Protein AF-A0A6U0AWK5-F1 (afdb_monomer_lite)

InterPro domains:
  IPR007273 SCAMP [PF04144] (53-224)
  IPR007273 SCAMP [PTHR10687] (13-243)

Organism: NCBI:txid41880

Foldseek 3Di:
DPDPPVVVVVVVVVVVVVVVVVVVVVVVVVVVVVVVVVVVVCVVQVNPPNDFFPPDVVDRPHNDDLPPQFDPVCSVLLVLLVVLLVLLLVLLVLLLVLLVCCCVLVLVRDPVLNVVSVCCNVVVNVCSCPQASVLSSVCRRDDQDLVSLVSNLVVLVVVLVVLVCLQQLPPPVRCSHLHDVVLVSVVVSHPVSNVSSVVSNVSSVVSSVSSVVSSVVSVVVCVVSCSVVVVVVVVVVVVVVVVVVVVVVVVVCCVVVVPDDDDDDDDDDDDDDDDDDD

Sequence (278 aa):
SWSKATGTSSSESALKMREEQLAEREKRLAERERELSDREWQVAQGVDGGRPPNWPRCRPTYYHDIDEEVLPEKRDLVRAGYNAWCLSVAGYFMNWIAILALVAGNTGYGFSNFLWATMNLIGGVYLSWTCWYQSLYKAGQTEAAVLPHVAFFLHFSIHTFWCYFTVLAVPYLGNFMAGIFTMLFAFPQGVFYGILCVLNIAIWSLDALVSTYVLGSMFRRFRGAGGIEATRQQGSLASSLFQSATGNAGQLFTTLGGGGGGSSTSAPSSRPAGASGV

pLDDT: mean 77.73, std 17.6, range [31.92, 96.56]

Radius of gyration: 34.04 Å; chains: 1; bounding box: 56×88×113 Å

Secondary structure (DSSP, 8-state):
--SSHHHHHHHHHHHHHHHHHHHHHHHHHHHHHHHHHHHHHHHHTT-GGG----BSTTS--B---HHHHS-GGGHHHHHHHHHHHHHHHHHHHHHHHHHHHHHHTTSS--HHHHHHHHHHHHHHHHHHIIIIIHHHHHHHH-SS-HHHHHHHHHHHHHHHHHHHHHHH--TTTSTTS-SHHHHHHHGGG-HHHHHHHHHHHHHHHHHHHHHHHHHHHHHHHHHHTTHHHHHHHHHHHHHHHHHHHHHHHHHHHHHHH--S------------------

Structure (mmCIF, N/CA/C/O backbone):
data_AF-A0A6U0AWK5-F1
#
_entry.id   AF-A0A6U0AWK5-F1
#
loop_
_atom_site.group_PDB
_atom_site.id
_atom_site.type_symbol
_atom_site.label_atom_id
_atom_site.label_alt_id
_atom_site.label_comp_id
_atom_site.label_asym_id
_atom_site.label_entity_id
_atom_site.label_seq_id
_atom_site.pdbx_PDB_ins_code
_atom_site.Cartn_x
_atom_site.Cartn_y
_atom_site.Cartn_z
_atom_site.occupancy
_atom_site.B_iso_or_equiv
_atom_site.auth_seq_id
_atom_site.auth_comp_id
_atom_site.auth_asym_id
_atom_site.auth_atom_id
_atom_site.pdbx_PDB_model_num
ATOM 1 N N . SER A 1 1 ? -30.387 -10.126 88.534 1.00 45.62 1 SER A N 1
ATOM 2 C CA . SER A 1 1 ? -29.124 -10.190 87.766 1.00 45.62 1 SER A CA 1
ATOM 3 C C . SER A 1 1 ? -29.357 -10.662 86.318 1.00 45.62 1 SER A C 1
ATOM 5 O O . SER A 1 1 ? -28.761 -11.642 85.898 1.00 45.62 1 SER A O 1
ATOM 7 N N . TRP A 1 2 ? -30.189 -9.979 85.513 1.00 49.59 2 TRP A N 1
ATOM 8 C CA . TRP A 1 2 ? -30.659 -10.531 84.218 1.00 49.59 2 TRP A CA 1
ATOM 9 C C . TRP A 1 2 ? -30.489 -9.625 82.977 1.00 49.59 2 TRP A C 1
ATOM 11 O O . TRP A 1 2 ? -31.039 -9.926 81.928 1.00 49.59 2 TRP A O 1
ATOM 21 N N . SER A 1 3 ? -29.711 -8.536 83.045 1.00 53.19 3 SER A N 1
ATOM 22 C CA . SER A 1 3 ? -29.570 -7.577 81.927 1.00 53.19 3 SER A CA 1
ATOM 23 C C . SER A 1 3 ? -28.304 -7.728 81.067 1.00 53.19 3 SER A C 1
ATOM 25 O O . SER A 1 3 ? -28.187 -7.061 80.046 1.00 53.19 3 SER A O 1
ATOM 27 N N . LYS A 1 4 ? -27.349 -8.596 81.435 1.00 52.88 4 LYS A N 1
ATOM 28 C CA . LYS A 1 4 ? -26.073 -8.755 80.700 1.00 52.88 4 LYS A CA 1
ATOM 29 C C . LYS A 1 4 ? -26.109 -9.787 79.563 1.00 52.88 4 LYS A C 1
ATOM 31 O O . LYS A 1 4 ? -25.236 -9.746 78.708 1.00 52.88 4 LYS A O 1
ATOM 36 N N . ALA A 1 5 ? -27.090 -10.691 79.536 1.00 52.62 5 ALA A N 1
ATOM 37 C CA . ALA A 1 5 ? -27.133 -11.795 78.567 1.00 52.62 5 ALA A CA 1
ATOM 38 C C . ALA A 1 5 ? -27.738 -11.408 77.201 1.00 52.62 5 ALA A C 1
ATOM 40 O O . ALA A 1 5 ? -27.425 -12.031 76.192 1.00 52.62 5 ALA A O 1
ATOM 41 N N . THR A 1 6 ? -28.571 -10.365 77.146 1.00 53.62 6 THR A N 1
ATOM 42 C CA . THR A 1 6 ? -29.281 -9.944 75.924 1.00 53.62 6 THR A CA 1
ATOM 43 C C . THR A 1 6 ? -28.429 -9.096 74.972 1.00 53.62 6 THR A C 1
ATOM 45 O O . THR A 1 6 ? -28.660 -9.118 73.768 1.00 53.62 6 THR A O 1
ATOM 48 N N . GLY A 1 7 ? -27.415 -8.381 75.476 1.00 56.03 7 GLY A N 1
ATOM 49 C CA . GLY A 1 7 ? -26.495 -7.592 74.641 1.00 56.03 7 GLY A CA 1
ATOM 50 C C . GLY A 1 7 ? -25.487 -8.445 73.861 1.00 56.03 7 GLY A C 1
ATOM 51 O O . GLY A 1 7 ? -25.148 -8.121 72.724 1.00 56.03 7 GLY A O 1
ATOM 52 N N . THR A 1 8 ? -25.045 -9.564 74.440 1.00 58.97 8 THR A N 1
ATOM 53 C CA . THR A 1 8 ? -24.049 -10.454 73.824 1.00 58.97 8 THR A CA 1
ATOM 54 C C . THR A 1 8 ? -24.640 -11.267 72.673 1.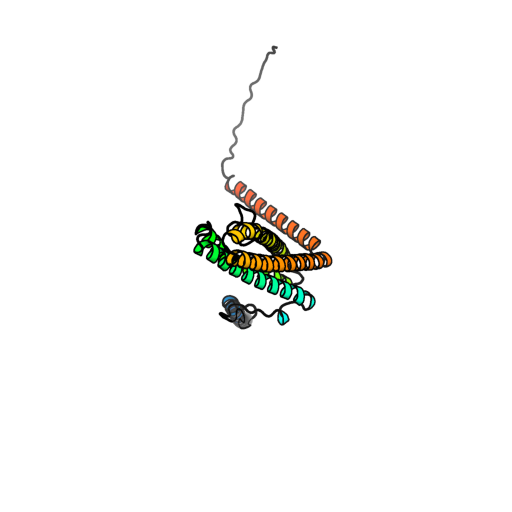00 58.97 8 THR A C 1
ATOM 56 O O . THR A 1 8 ? -24.017 -11.353 71.620 1.00 58.97 8 THR A O 1
ATOM 59 N N . SER A 1 9 ? -25.873 -11.776 72.808 1.00 60.78 9 SER A N 1
ATOM 60 C CA . SER A 1 9 ? -26.507 -12.567 71.739 1.00 60.78 9 SER A CA 1
ATOM 61 C C . SER A 1 9 ? -26.858 -11.727 70.505 1.00 60.78 9 SER A C 1
ATOM 63 O O . SER A 1 9 ? -26.696 -12.185 69.375 1.00 60.78 9 SER A O 1
ATOM 65 N N . SER A 1 10 ? -27.268 -10.465 70.697 1.00 68.25 10 SER A N 1
ATOM 66 C CA . SER A 1 10 ? -27.519 -9.535 69.590 1.00 68.25 10 SER A CA 1
ATOM 67 C C . SER A 1 10 ? -26.224 -9.180 68.849 1.00 68.25 10 SER A C 1
ATOM 69 O O . SER A 1 10 ? -26.223 -9.130 67.621 1.00 68.25 10 SER A O 1
ATOM 71 N N . SER A 1 11 ? -25.119 -8.983 69.575 1.00 71.75 11 SER A N 1
ATOM 72 C CA . SER A 1 11 ? -23.788 -8.740 69.003 1.00 71.75 11 SER A CA 1
ATOM 73 C C . SER A 1 11 ? -23.273 -9.945 68.208 1.00 71.75 11 SER A C 1
ATOM 75 O O . SER A 1 11 ? -22.813 -9.783 67.081 1.00 71.75 11 SER A O 1
ATOM 77 N N . GLU A 1 12 ? -23.376 -11.157 68.758 1.00 79.81 12 GLU A N 1
ATOM 78 C CA . GLU A 1 12 ? -22.982 -12.397 68.070 1.00 79.81 12 GLU A CA 1
ATOM 79 C C . GLU A 1 12 ? -23.813 -12.647 66.807 1.00 79.81 12 GLU A C 1
ATOM 81 O O . GLU A 1 12 ? -23.266 -13.036 65.776 1.00 79.81 12 GLU A O 1
ATOM 86 N N . SER A 1 13 ? -25.120 -12.368 66.846 1.00 80.62 13 SER A N 1
ATOM 87 C CA . SER A 1 13 ? -25.982 -12.487 65.663 1.00 80.62 13 SER A CA 1
ATOM 88 C C . SER A 1 13 ? -25.623 -11.480 64.560 1.00 80.62 13 SER A C 1
ATOM 90 O O . SER A 1 13 ? -25.636 -11.826 63.380 1.00 80.62 13 SER A O 1
ATOM 92 N N . ALA A 1 14 ? -25.237 -10.253 64.933 1.00 83.31 14 ALA A N 1
ATOM 93 C CA . ALA A 1 14 ? -24.813 -9.219 63.992 1.00 83.31 14 ALA A CA 1
ATOM 94 C C . ALA A 1 14 ? -23.440 -9.525 63.372 1.00 83.31 14 ALA A C 1
ATOM 96 O O . ALA A 1 14 ? -23.222 -9.244 62.193 1.00 83.31 14 ALA A O 1
ATOM 97 N N . LEU A 1 15 ? -22.529 -10.127 64.145 1.00 83.88 15 LEU A N 1
ATOM 98 C CA . LEU A 1 15 ? -21.241 -10.617 63.652 1.00 83.88 15 LEU A CA 1
ATOM 99 C C . LEU A 1 15 ? -21.425 -11.788 62.682 1.00 83.88 15 LEU A C 1
ATOM 101 O O . LEU A 1 15 ? -20.891 -11.721 61.579 1.00 83.88 15 LEU A O 1
ATOM 105 N N . LYS A 1 16 ? -22.265 -12.776 63.021 1.00 86.94 16 LYS A N 1
ATOM 106 C CA . LYS A 1 16 ? -22.603 -13.886 62.111 1.00 86.94 16 LYS A CA 1
ATOM 107 C C . LYS A 1 16 ? -23.206 -13.406 60.793 1.00 86.94 16 LYS A C 1
ATOM 109 O O . LYS A 1 16 ? -22.745 -13.813 59.734 1.00 86.94 16 LYS A O 1
ATOM 114 N N . MET A 1 17 ? -24.168 -12.480 60.833 1.00 88.81 17 MET A N 1
ATOM 115 C CA . MET A 1 17 ? -24.726 -11.895 59.604 1.00 88.81 17 MET A CA 1
ATOM 116 C C . MET A 1 17 ? -23.667 -11.171 58.762 1.00 88.81 17 MET A C 1
ATOM 118 O O . MET A 1 17 ? -23.730 -11.184 57.535 1.00 88.81 17 MET A O 1
ATOM 122 N N . ARG A 1 18 ? -22.696 -10.510 59.403 1.00 84.81 18 ARG A N 1
ATOM 123 C CA . ARG A 1 18 ? -21.612 -9.814 58.702 1.00 84.81 18 ARG A CA 1
ATOM 124 C C . ARG A 1 18 ? -20.621 -10.793 58.076 1.00 84.81 18 ARG A C 1
ATOM 126 O O . ARG A 1 18 ? -20.175 -10.538 56.964 1.00 84.81 18 ARG A O 1
ATOM 133 N N . GLU A 1 19 ? -20.302 -11.887 58.757 1.00 89.44 19 GLU A N 1
ATOM 134 C CA . GLU A 1 19 ? -19.464 -12.972 58.231 1.00 89.44 19 GLU A CA 1
ATOM 135 C C . GLU A 1 19 ? -20.124 -13.648 57.025 1.00 89.44 19 GLU A C 1
ATOM 137 O O . GLU A 1 19 ? -19.477 -13.823 55.996 1.00 89.44 19 GLU A O 1
ATOM 142 N N . GLU A 1 20 ? -21.428 -13.922 57.097 1.00 90.62 20 GLU A N 1
ATOM 143 C CA . GLU A 1 20 ? -22.199 -14.473 55.976 1.00 90.62 20 GLU A CA 1
ATOM 144 C C . GLU A 1 20 ? -22.240 -13.508 54.778 1.00 90.62 20 GLU A C 1
ATOM 146 O O . GLU A 1 20 ? -21.974 -13.913 53.646 1.00 90.62 20 GLU A O 1
ATOM 151 N N . GLN A 1 21 ? -22.478 -12.210 55.011 1.00 88.38 21 GLN A N 1
ATOM 152 C CA . GLN A 1 21 ? -22.441 -11.197 53.946 1.00 88.38 21 GLN A CA 1
ATOM 153 C C . GLN A 1 21 ? -21.052 -11.033 53.320 1.00 88.38 21 GLN A C 1
ATOM 155 O O . GLN A 1 21 ? -20.943 -10.743 52.126 1.00 88.38 21 GLN A O 1
ATOM 160 N N . LEU A 1 22 ? -19.986 -11.162 54.113 1.00 86.94 22 LEU A N 1
ATOM 161 C CA . LEU A 1 22 ? -18.616 -11.112 53.610 1.00 86.94 22 LEU A CA 1
ATOM 162 C C . LEU A 1 22 ? -18.308 -12.346 52.761 1.00 86.94 22 LEU A C 1
ATOM 164 O O . LEU A 1 22 ? -17.812 -12.182 51.650 1.00 86.94 22 LEU A O 1
ATOM 168 N N . ALA A 1 23 ? -18.700 -13.538 53.215 1.00 93.31 23 ALA A N 1
ATOM 169 C CA . ALA A 1 23 ? -18.533 -14.780 52.464 1.00 93.31 23 ALA A CA 1
ATOM 170 C C . ALA A 1 23 ? -19.286 -14.751 51.121 1.00 93.31 23 ALA A C 1
ATOM 172 O O . ALA A 1 23 ? -18.765 -15.185 50.092 1.00 93.31 23 ALA A O 1
ATOM 173 N N . GLU A 1 24 ? -20.493 -14.180 51.091 1.00 93.31 24 GLU A N 1
ATOM 174 C CA . GLU A 1 24 ? -21.264 -14.026 49.854 1.00 93.31 24 GLU A CA 1
ATOM 175 C C . GLU A 1 24 ? -20.620 -13.011 48.891 1.00 93.31 24 GLU A C 1
ATOM 177 O O . GLU A 1 24 ? -20.564 -13.235 47.677 1.00 93.31 24 GLU A O 1
ATOM 182 N N . ARG A 1 25 ? -20.068 -11.909 49.419 1.00 87.88 25 ARG A N 1
ATOM 183 C CA . ARG A 1 25 ? -19.331 -10.919 48.616 1.00 87.88 25 ARG A CA 1
ATOM 184 C C . ARG A 1 25 ? -18.018 -11.467 48.070 1.00 87.88 25 ARG A C 1
ATOM 186 O O . ARG A 1 25 ? -17.727 -11.205 46.907 1.00 87.88 25 ARG A O 1
ATOM 193 N N . GLU A 1 26 ? -17.260 -12.220 48.863 1.00 91.81 26 GLU A N 1
ATOM 194 C CA . GLU A 1 26 ? -16.032 -12.886 48.412 1.00 91.81 26 GLU A CA 1
ATOM 195 C C . GLU A 1 26 ? -16.329 -13.877 47.290 1.00 91.81 26 GLU A C 1
ATOM 197 O O . GLU A 1 26 ? -15.663 -13.847 46.257 1.00 91.81 26 GLU A O 1
ATOM 202 N N . LYS A 1 27 ? -17.392 -14.678 47.425 1.00 92.94 27 LYS A N 1
ATOM 203 C CA . LYS A 1 27 ? -17.807 -15.612 46.373 1.00 92.94 27 LYS A CA 1
ATOM 204 C C . LYS A 1 27 ? -18.172 -14.891 45.072 1.00 92.94 27 LYS A C 1
ATOM 206 O O . LYS A 1 27 ? -17.719 -15.283 43.999 1.00 92.94 27 LYS A O 1
ATOM 211 N N . ARG A 1 28 ? -18.929 -13.793 45.164 1.00 89.12 28 ARG A N 1
ATOM 212 C CA . ARG A 1 28 ? -19.313 -12.980 43.998 1.00 89.12 28 ARG A CA 1
ATOM 213 C C . ARG A 1 28 ? -18.116 -12.289 43.338 1.00 89.12 28 ARG A C 1
ATOM 215 O O . ARG A 1 28 ? -18.106 -12.111 42.121 1.00 89.12 28 ARG A O 1
ATOM 222 N N . LEU A 1 29 ? -17.136 -11.856 44.131 1.00 88.81 29 LEU A N 1
ATOM 223 C CA . LEU A 1 29 ? -15.900 -11.263 43.621 1.00 88.81 29 LEU A CA 1
ATOM 224 C C . LEU A 1 29 ? -15.041 -12.311 42.917 1.00 88.81 29 LEU A C 1
ATOM 226 O O . LEU A 1 29 ? -14.610 -12.053 41.800 1.00 88.81 29 LEU A O 1
ATOM 230 N N . ALA A 1 30 ? -14.887 -13.499 43.503 1.00 93.75 30 ALA A N 1
ATOM 231 C CA . ALA A 1 30 ? -14.138 -14.598 42.902 1.00 93.75 30 ALA A CA 1
ATOM 232 C C . ALA A 1 30 ? -14.744 -15.054 41.562 1.00 93.75 30 ALA A C 1
ATOM 234 O O . ALA A 1 30 ? -14.012 -15.315 40.612 1.00 93.75 30 ALA A O 1
ATOM 235 N N . GLU A 1 31 ? -16.076 -15.103 41.450 1.00 91.69 31 GLU A N 1
ATOM 236 C CA . GLU A 1 31 ? -16.755 -15.392 40.178 1.00 91.69 31 GLU A CA 1
ATOM 237 C C . GLU A 1 31 ? -16.461 -14.318 39.121 1.00 91.69 31 GLU A C 1
ATOM 239 O O . GLU A 1 31 ? -16.099 -14.647 37.992 1.00 91.69 31 GLU A O 1
ATOM 244 N N . ARG A 1 32 ? -16.526 -13.031 39.492 1.00 87.00 32 ARG A N 1
ATOM 245 C CA . ARG A 1 32 ? -16.199 -11.931 38.571 1.00 87.00 32 ARG A CA 1
ATOM 246 C C . ARG A 1 32 ? -14.727 -11.882 38.186 1.00 87.00 32 ARG A C 1
ATOM 248 O O . ARG A 1 32 ? -14.443 -11.572 37.037 1.00 87.00 32 ARG A O 1
ATOM 255 N N . GLU A 1 33 ? -13.805 -12.154 39.106 1.00 88.81 33 GLU A N 1
ATOM 256 C CA . GLU A 1 33 ? -12.373 -12.248 38.794 1.00 88.81 33 GLU A CA 1
ATOM 257 C C . GLU A 1 33 ? -12.103 -13.384 37.814 1.00 88.81 33 GLU A C 1
ATOM 259 O O . GLU A 1 33 ? -11.302 -13.216 36.903 1.00 88.81 33 GLU A O 1
ATOM 264 N N . ARG A 1 34 ? -12.817 -14.508 37.941 1.00 85.69 34 ARG A N 1
ATOM 265 C CA . ARG A 1 34 ? -12.709 -15.624 36.998 1.00 85.69 34 ARG A CA 1
ATOM 266 C C . ARG A 1 34 ? -13.242 -15.253 35.619 1.00 85.69 34 ARG A C 1
ATOM 268 O O . ARG A 1 34 ? -12.552 -15.461 34.632 1.00 85.69 34 ARG A O 1
ATOM 275 N N . GLU A 1 35 ? -14.414 -14.622 35.554 1.00 84.38 35 GLU A N 1
ATOM 276 C CA . GLU A 1 35 ? -14.966 -14.117 34.292 1.00 84.38 35 GLU A CA 1
ATOM 277 C C . GLU A 1 35 ? -14.070 -13.051 33.645 1.00 84.38 35 GLU A C 1
ATOM 279 O O . GLU A 1 35 ? -13.911 -13.029 32.424 1.00 84.38 35 GLU A O 1
ATOM 284 N N . LEU A 1 36 ? -13.494 -12.150 34.446 1.00 80.31 36 LEU A N 1
ATOM 285 C CA . LEU A 1 36 ? -12.563 -11.129 33.970 1.00 80.31 36 LEU A CA 1
ATOM 286 C C . LEU A 1 36 ? -11.264 -11.762 33.483 1.00 80.31 36 LEU A C 1
ATOM 288 O O . LEU A 1 36 ? -10.835 -11.438 32.386 1.00 80.31 36 LEU A O 1
ATOM 292 N N . SER A 1 37 ? -10.698 -12.707 34.230 1.00 82.38 37 SER A N 1
ATOM 293 C CA . SER A 1 37 ? -9.486 -13.430 33.847 1.00 82.38 37 SER A CA 1
ATOM 294 C C . SER A 1 37 ? -9.693 -14.254 32.576 1.00 82.38 37 SER A C 1
ATOM 296 O O . SER A 1 37 ? -8.840 -14.229 31.693 1.00 82.38 37 SER A O 1
ATOM 298 N N . ASP A 1 38 ? -10.850 -14.900 32.414 1.00 78.94 38 ASP A N 1
ATOM 299 C CA . ASP A 1 38 ? -11.190 -15.639 31.197 1.00 78.94 38 ASP A CA 1
ATOM 300 C C . ASP A 1 38 ? -11.347 -14.697 29.992 1.00 78.94 38 ASP A C 1
ATOM 302 O O . ASP A 1 38 ? -10.928 -15.035 28.882 1.00 78.94 38 ASP A O 1
ATOM 306 N N . ARG A 1 39 ? -11.921 -13.500 30.185 1.00 70.25 39 ARG A N 1
ATOM 307 C CA . ARG A 1 39 ? -11.998 -12.462 29.140 1.00 70.25 39 ARG A CA 1
ATOM 308 C C . ARG A 1 39 ? -10.625 -11.879 28.815 1.00 70.25 39 ARG A C 1
ATOM 310 O O . ARG A 1 39 ? -10.310 -11.703 27.643 1.00 70.25 39 ARG A O 1
ATOM 317 N N . GLU A 1 40 ? -9.805 -11.603 29.822 1.00 73.19 40 GLU A N 1
ATOM 318 C CA . GLU A 1 40 ? -8.439 -11.099 29.666 1.00 73.19 40 GLU A CA 1
ATOM 319 C C . GLU A 1 40 ? -7.547 -12.122 28.970 1.00 73.19 40 GLU A C 1
ATOM 321 O O . GLU A 1 40 ? -6.785 -11.746 28.088 1.00 73.19 40 GLU A O 1
ATOM 326 N N . TRP A 1 41 ? -7.682 -13.412 29.286 1.00 64.44 41 TRP A N 1
ATOM 327 C CA . TRP A 1 41 ? -6.981 -14.497 28.604 1.00 64.44 41 TRP A CA 1
ATOM 328 C C . TRP A 1 41 ? -7.373 -14.582 27.125 1.00 64.44 41 TRP A C 1
ATOM 330 O O . TRP A 1 41 ? -6.504 -14.710 26.263 1.00 64.44 41 TRP A O 1
ATOM 340 N N . GLN A 1 42 ? -8.664 -14.438 26.812 1.00 60.31 42 GLN A N 1
ATOM 341 C CA . GLN A 1 42 ? -9.152 -14.395 25.428 1.00 60.31 42 GLN A CA 1
ATOM 342 C C . GLN A 1 42 ? -8.605 -13.180 24.659 1.00 60.31 42 GLN A C 1
ATOM 344 O O . GLN A 1 42 ? -8.146 -13.326 23.527 1.00 60.31 42 GLN A O 1
ATOM 349 N N . VAL A 1 43 ? -8.575 -12.003 25.290 1.00 59.12 43 VAL A N 1
ATOM 350 C CA . VAL A 1 43 ? -8.000 -10.778 24.708 1.00 59.12 43 VAL A CA 1
ATOM 351 C C . VAL A 1 43 ? -6.473 -10.890 24.556 1.00 59.12 43 VAL A C 1
ATOM 353 O O . VAL A 1 43 ? -5.923 -10.504 23.526 1.00 59.12 43 VAL A O 1
ATOM 356 N N . ALA A 1 44 ? -5.776 -11.461 25.542 1.00 56.78 44 ALA A N 1
ATOM 357 C CA . ALA A 1 44 ? -4.320 -11.623 25.556 1.00 56.78 44 ALA A CA 1
ATOM 358 C C . ALA A 1 44 ? -3.820 -12.638 24.519 1.00 56.78 44 ALA A C 1
ATOM 360 O O . ALA A 1 44 ? -2.714 -12.487 24.002 1.00 56.78 44 ALA A O 1
ATOM 361 N N . GLN A 1 45 ? -4.636 -13.634 24.158 1.00 54.78 45 GLN A N 1
ATOM 362 C CA . GLN A 1 45 ? -4.343 -14.545 23.047 1.00 54.78 45 GLN A CA 1
ATOM 363 C C . GLN A 1 45 ? -4.549 -13.919 21.654 1.00 54.78 45 GLN A C 1
ATOM 365 O O . GLN A 1 45 ? -4.431 -14.615 20.648 1.00 54.78 45 GLN A O 1
ATOM 370 N N . GLY A 1 46 ? -4.818 -12.610 21.564 1.00 48.84 46 GLY A N 1
ATOM 371 C CA . GLY A 1 46 ? -4.980 -11.905 20.288 1.00 48.84 46 GLY A CA 1
ATOM 372 C C . GLY A 1 46 ? -6.280 -12.254 19.566 1.00 48.84 46 GLY A C 1
ATOM 373 O O . GLY A 1 46 ? -6.424 -11.970 18.377 1.00 48.84 46 GLY A O 1
ATOM 374 N N . VAL A 1 47 ? -7.225 -12.872 20.277 1.00 50.78 47 VAL A N 1
ATOM 375 C CA . VAL A 1 47 ? -8.551 -13.173 19.765 1.00 50.78 47 VAL A CA 1
ATOM 376 C C . VAL A 1 47 ? -9.401 -11.920 19.945 1.00 50.78 47 VAL A C 1
ATOM 378 O O . VAL A 1 47 ? -10.076 -11.750 20.960 1.00 50.78 47 VAL A O 1
ATOM 381 N N . ASP A 1 48 ? -9.357 -11.020 18.962 1.00 48.62 48 ASP A N 1
ATOM 382 C CA . ASP A 1 48 ? -10.373 -9.975 18.819 1.00 48.62 48 ASP A CA 1
ATOM 383 C C . ASP A 1 48 ? -11.759 -10.663 18.827 1.00 48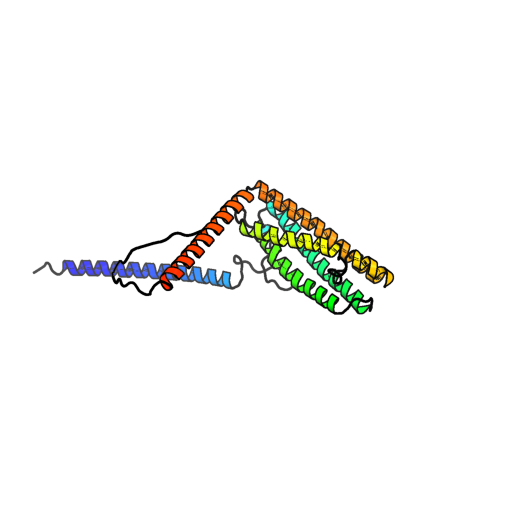.62 48 ASP A C 1
ATOM 385 O O . ASP A 1 48 ? -12.150 -11.343 17.881 1.00 48.62 48 ASP A O 1
ATOM 389 N N . GLY A 1 49 ? -12.484 -10.578 19.946 1.00 53.50 49 GLY A N 1
ATOM 390 C CA . GLY A 1 49 ? -13.884 -11.007 20.047 1.00 53.50 49 GLY A CA 1
ATOM 391 C C . GLY A 1 49 ? -14.184 -12.516 20.103 1.00 53.50 49 GLY A C 1
ATOM 392 O O . GLY A 1 49 ? -15.327 -12.892 19.853 1.00 53.50 49 GLY A O 1
ATOM 393 N N . GLY A 1 50 ? -13.229 -13.390 20.440 1.00 52.03 50 GLY A N 1
ATOM 394 C CA . GLY A 1 50 ? -13.503 -14.827 20.656 1.00 52.03 50 GLY A CA 1
ATOM 395 C C . GLY A 1 50 ? -13.615 -15.701 19.389 1.00 52.03 50 GLY A C 1
ATOM 396 O O . GLY A 1 50 ? -14.090 -16.833 19.476 1.00 52.03 50 GLY A O 1
ATOM 397 N N . ARG A 1 51 ? -13.193 -15.212 18.212 1.00 56.97 51 ARG A N 1
ATOM 398 C CA . ARG A 1 51 ? -13.318 -15.918 16.920 1.00 56.97 51 ARG A CA 1
ATOM 399 C C . ARG A 1 51 ? -11.970 -16.421 16.376 1.00 56.97 51 ARG A C 1
ATOM 401 O O . ARG A 1 51 ? -10.974 -15.708 16.475 1.00 56.97 51 ARG A O 1
ATOM 408 N N . PRO A 1 52 ? -11.910 -17.627 15.775 1.00 58.06 52 PRO A N 1
ATOM 409 C CA . PRO A 1 52 ? -10.659 -18.194 15.275 1.00 58.06 52 PRO A CA 1
ATOM 410 C C . PRO A 1 52 ? -10.112 -17.382 14.088 1.00 58.06 52 PRO A C 1
ATOM 412 O O . PRO A 1 52 ? -10.882 -17.039 13.193 1.00 58.06 52 PRO A O 1
ATOM 415 N N . PRO A 1 53 ? -8.800 -17.095 14.025 1.00 58.75 53 PRO A N 1
ATOM 416 C CA . PRO A 1 53 ? -8.217 -16.308 12.941 1.00 58.75 53 PRO A CA 1
ATOM 417 C C . PRO A 1 53 ? -8.388 -17.008 11.581 1.00 58.75 53 PRO A C 1
ATOM 419 O O . PRO A 1 53 ? -8.193 -18.216 11.467 1.00 58.75 53 PRO A O 1
ATOM 422 N N . ASN A 1 54 ? -8.741 -16.246 10.539 1.00 67.00 54 ASN A N 1
ATOM 423 C CA . ASN A 1 54 ? -9.089 -16.747 9.195 1.00 67.00 54 ASN A CA 1
ATOM 424 C C . ASN A 1 54 ? -8.140 -16.226 8.091 1.00 67.00 54 ASN A C 1
ATOM 426 O O . ASN A 1 54 ? -8.127 -16.727 6.967 1.00 67.00 54 ASN A O 1
ATOM 430 N N . TRP A 1 55 ? -7.323 -15.208 8.380 1.00 61.84 55 TRP A N 1
ATOM 431 C CA . TRP A 1 55 ? -6.538 -14.495 7.373 1.00 61.84 55 TRP A CA 1
ATOM 432 C C . TRP A 1 55 ? -5.122 -14.145 7.879 1.00 61.84 55 TRP A C 1
ATOM 434 O O . TRP A 1 55 ? -4.961 -13.820 9.059 1.00 61.84 55 TRP A O 1
ATOM 444 N N . PRO A 1 56 ? -4.079 -14.165 7.022 1.00 51.47 56 PRO A N 1
ATOM 445 C CA . PRO A 1 56 ? -4.039 -14.695 5.653 1.00 51.47 56 PRO A CA 1
ATOM 446 C C . PRO A 1 56 ? -4.096 -16.235 5.616 1.00 51.47 56 PRO A C 1
ATOM 448 O O . PRO A 1 56 ? -3.614 -16.902 6.524 1.00 51.47 56 PRO A O 1
ATOM 451 N N . ARG A 1 57 ? -4.636 -16.826 4.536 1.00 54.72 57 ARG A N 1
ATOM 452 C CA . ARG A 1 57 ? -4.835 -18.294 4.404 1.00 54.72 57 ARG A CA 1
ATOM 453 C C . ARG A 1 57 ? -3.564 -19.134 4.610 1.00 54.72 57 ARG A C 1
ATOM 455 O O . ARG A 1 57 ? -3.658 -20.313 4.924 1.00 54.72 57 ARG A O 1
ATOM 462 N N . CYS A 1 58 ? -2.385 -18.544 4.413 1.00 52.38 58 CYS A N 1
ATOM 463 C CA . CYS A 1 58 ? -1.095 -19.201 4.623 1.00 52.38 58 CYS A CA 1
ATOM 464 C C . CYS A 1 58 ? -0.643 -19.226 6.095 1.00 52.38 58 CYS A C 1
ATOM 466 O O . CYS A 1 58 ? 0.091 -20.133 6.481 1.00 52.38 58 CYS A O 1
ATOM 468 N N . ARG A 1 59 ? -1.069 -18.254 6.911 1.00 50.44 59 ARG A N 1
ATOM 469 C CA . ARG A 1 59 ? -0.854 -18.181 8.363 1.00 50.44 59 ARG A CA 1
ATOM 470 C C . ARG A 1 59 ? -1.999 -17.378 8.984 1.00 50.44 59 ARG A C 1
ATOM 472 O O . ARG A 1 59 ? -1.925 -16.151 8.961 1.00 50.44 59 ARG A O 1
ATOM 479 N N . PRO A 1 60 ? -3.047 -18.035 9.506 1.00 58.75 60 PRO A N 1
ATOM 480 C CA . PRO A 1 60 ? -4.175 -17.344 10.109 1.00 58.75 60 PRO A CA 1
ATOM 481 C C . PRO A 1 60 ? -3.714 -16.666 11.401 1.00 58.75 60 PRO A C 1
ATOM 483 O O . PRO A 1 60 ? -3.552 -17.311 12.433 1.00 58.75 60 PRO A O 1
ATOM 486 N N . THR A 1 61 ? -3.468 -15.363 11.320 1.00 57.47 61 THR A N 1
ATOM 487 C CA . THR A 1 61 ? -3.049 -14.535 12.461 1.00 57.47 61 THR A CA 1
ATOM 488 C C . THR A 1 61 ? -4.169 -13.587 12.882 1.00 57.47 61 THR A C 1
ATOM 490 O O . THR A 1 61 ? -4.225 -13.193 14.039 1.00 57.47 61 THR A O 1
ATOM 493 N N . TYR A 1 62 ? -5.086 -13.251 11.967 1.00 55.25 62 TYR A N 1
ATOM 494 C CA . TYR A 1 62 ? -6.177 -12.309 12.205 1.00 55.25 62 TYR A CA 1
ATOM 495 C C . TYR A 1 62 ? -7.520 -12.883 11.758 1.00 55.25 62 TYR A C 1
ATOM 497 O O . TYR A 1 62 ? -7.617 -13.570 10.736 1.00 55.25 62 TYR A O 1
ATOM 505 N N . TYR A 1 63 ? -8.576 -12.587 12.510 1.00 58.44 63 TYR A N 1
ATOM 506 C CA . TYR A 1 63 ? -9.936 -12.745 12.009 1.00 58.44 63 TYR A CA 1
ATOM 507 C C . TYR A 1 63 ? -10.236 -11.588 11.050 1.00 58.44 63 TYR A C 1
ATOM 509 O O . TYR A 1 63 ? -9.943 -10.431 11.346 1.00 58.44 63 TYR A O 1
ATOM 517 N N . HIS A 1 64 ? -10.735 -11.908 9.860 1.00 61.19 64 HIS A N 1
ATOM 518 C CA . HIS A 1 64 ? -11.058 -10.916 8.845 1.00 61.19 64 HIS A CA 1
ATOM 519 C C . HIS A 1 64 ? -12.307 -11.361 8.090 1.00 61.19 64 HIS A C 1
ATOM 521 O O . HIS A 1 64 ? -12.226 -12.209 7.198 1.00 61.19 64 HIS A O 1
ATOM 527 N N . ASP A 1 65 ? -13.452 -10.799 8.474 1.00 68.00 65 ASP A N 1
ATOM 528 C CA . ASP A 1 65 ? -14.728 -11.002 7.795 1.00 68.00 65 ASP A CA 1
ATOM 529 C C . ASP A 1 65 ? -15.435 -9.654 7.596 1.00 68.00 65 ASP A C 1
ATOM 531 O O . ASP A 1 65 ? -16.003 -9.061 8.516 1.00 68.00 65 ASP A O 1
ATOM 535 N N . ILE A 1 66 ? -15.383 -9.155 6.359 1.00 64.69 66 ILE A N 1
ATOM 536 C CA . ILE A 1 66 ? -15.978 -7.867 5.982 1.00 64.69 66 ILE A CA 1
ATOM 537 C C . ILE A 1 66 ? -17.514 -7.930 6.048 1.00 64.69 66 ILE A C 1
ATOM 539 O O . ILE A 1 66 ? -18.160 -6.908 6.273 1.00 64.69 66 ILE A O 1
ATOM 543 N N . ASP A 1 67 ? -18.116 -9.103 5.854 1.00 62.50 67 ASP A N 1
ATOM 544 C CA . ASP A 1 67 ? -19.570 -9.258 5.805 1.00 62.50 67 ASP A CA 1
ATOM 545 C C . ASP A 1 67 ? -20.215 -9.388 7.182 1.00 62.50 67 ASP A C 1
ATOM 547 O O . ASP A 1 67 ? -21.421 -9.169 7.315 1.00 62.50 67 ASP A O 1
ATOM 551 N N . GLU A 1 68 ? -19.436 -9.682 8.215 1.00 63.22 68 GLU A N 1
ATOM 552 C CA . GLU A 1 68 ? -19.941 -9.758 9.582 1.00 63.22 68 GLU A CA 1
ATOM 553 C C . GLU A 1 68 ? -19.561 -8.534 10.421 1.00 63.22 68 GLU A C 1
ATOM 555 O O . GLU A 1 68 ? -20.392 -8.029 11.173 1.00 63.22 68 GLU A O 1
ATOM 560 N N . GLU A 1 69 ? -18.341 -8.009 10.268 1.00 63.44 69 GLU A N 1
ATOM 561 C CA . GLU A 1 69 ? -17.829 -6.965 11.166 1.00 63.44 69 GLU A CA 1
ATOM 562 C C . GLU A 1 69 ? -18.096 -5.536 10.686 1.00 63.44 69 GLU A C 1
ATOM 564 O O . GLU A 1 69 ? -18.148 -4.606 11.490 1.00 63.44 69 GLU A O 1
ATOM 569 N N . VAL A 1 70 ? -18.269 -5.330 9.379 1.00 73.19 70 VAL A N 1
ATOM 570 C CA . VAL A 1 70 ? -18.465 -3.991 8.810 1.00 73.19 70 VAL A CA 1
ATOM 571 C C . VAL A 1 70 ? -19.952 -3.707 8.622 1.00 73.19 70 VAL A C 1
ATOM 573 O O . VAL A 1 70 ? -20.713 -4.530 8.094 1.00 73.19 70 VAL A O 1
ATOM 576 N N . LEU A 1 71 ? -20.360 -2.494 9.003 1.00 71.06 71 LEU A N 1
ATOM 577 C CA . LEU A 1 71 ? -21.720 -1.995 8.800 1.00 71.06 71 LEU A CA 1
ATOM 578 C C . LEU A 1 71 ? -22.122 -2.134 7.320 1.00 71.06 71 LEU A C 1
ATOM 580 O O . LEU A 1 71 ? -21.333 -1.728 6.460 1.00 71.06 71 LEU A O 1
ATOM 584 N N . PRO A 1 72 ? -23.320 -2.664 6.997 1.00 71.56 72 PRO A N 1
ATOM 585 C CA . PRO A 1 72 ? -23.740 -2.948 5.620 1.00 71.56 72 PRO A CA 1
ATOM 586 C C . PRO A 1 72 ? -23.502 -1.798 4.634 1.00 71.56 72 PRO A C 1
ATOM 588 O O . PRO A 1 72 ? -23.028 -2.021 3.524 1.00 71.56 72 PRO A O 1
ATOM 591 N N . GLU A 1 73 ? -23.723 -0.558 5.070 1.00 74.19 73 GLU A N 1
ATOM 592 C CA . GLU A 1 73 ? -23.567 0.656 4.258 1.00 74.19 73 GLU A CA 1
ATOM 593 C C . GLU A 1 73 ? -22.108 1.002 3.895 1.00 74.19 73 GLU A C 1
ATOM 595 O O . GLU A 1 73 ? -21.852 1.753 2.946 1.00 74.19 73 GLU A O 1
ATOM 600 N N . LYS A 1 74 ? -21.130 0.477 4.648 1.00 76.00 74 LYS A N 1
ATOM 601 C CA . LYS A 1 74 ? -19.691 0.759 4.494 1.00 76.00 74 LYS A CA 1
ATOM 602 C C . LYS A 1 74 ? -18.908 -0.398 3.858 1.00 76.00 74 LYS A C 1
ATOM 604 O O . LYS A 1 74 ? -17.738 -0.212 3.519 1.00 76.00 74 LYS A O 1
ATOM 609 N N . ARG A 1 75 ? -19.528 -1.567 3.650 1.00 81.69 75 ARG A N 1
ATOM 610 C CA . ARG A 1 75 ? -18.856 -2.782 3.140 1.00 81.69 75 ARG A CA 1
ATOM 611 C C . ARG A 1 75 ? -18.201 -2.581 1.785 1.00 81.69 75 ARG A C 1
ATOM 613 O O . ARG A 1 75 ? -17.052 -2.972 1.607 1.00 81.69 75 ARG A O 1
ATOM 620 N N . ASP A 1 76 ? -18.886 -1.918 0.858 1.00 82.00 76 ASP A N 1
ATOM 621 C CA . ASP A 1 76 ? -18.354 -1.680 -0.489 1.00 82.00 76 ASP A CA 1
ATOM 622 C C . ASP A 1 76 ? -17.087 -0.821 -0.462 1.00 82.00 76 ASP A C 1
ATOM 624 O O . ASP A 1 76 ? -16.144 -1.064 -1.214 1.00 82.00 76 ASP A O 1
ATOM 628 N N . LEU A 1 77 ? -17.027 0.150 0.456 1.00 83.81 77 LEU A N 1
ATOM 629 C CA . LEU A 1 77 ? -15.852 0.995 0.643 1.00 83.81 77 LEU A CA 1
ATOM 630 C C . LEU A 1 77 ? -14.677 0.194 1.225 1.00 83.81 77 LEU A C 1
ATOM 632 O O . LEU A 1 77 ? -13.554 0.324 0.744 1.00 83.81 77 LEU A O 1
ATOM 636 N N . VAL A 1 78 ? -14.929 -0.649 2.231 1.00 85.81 78 VAL A N 1
ATOM 637 C CA . VAL A 1 78 ? -13.887 -1.495 2.838 1.00 85.81 78 VAL A CA 1
ATOM 638 C C . VAL A 1 78 ? -13.381 -2.541 1.841 1.00 85.81 78 VAL A C 1
ATOM 640 O O . VAL A 1 78 ? -12.173 -2.736 1.734 1.00 85.81 78 VAL A O 1
ATOM 643 N N . ARG A 1 79 ? -14.265 -3.142 1.032 1.00 84.94 79 ARG A N 1
ATOM 644 C CA . ARG A 1 79 ? -13.885 -4.046 -0.069 1.00 84.94 79 ARG A CA 1
ATOM 645 C C . ARG A 1 79 ? -13.043 -3.338 -1.127 1.00 84.94 79 ARG A C 1
ATOM 647 O O . ARG A 1 79 ? -12.027 -3.876 -1.554 1.00 84.94 79 ARG A O 1
ATOM 654 N N . ALA A 1 80 ? -13.423 -2.123 -1.526 1.00 86.31 80 ALA A N 1
ATOM 655 C CA . ALA A 1 80 ? -12.622 -1.320 -2.448 1.00 86.31 80 ALA A CA 1
ATOM 656 C C . ALA A 1 80 ? -11.237 -0.991 -1.861 1.00 86.31 80 ALA A C 1
ATOM 658 O O . ALA A 1 80 ? -10.240 -1.074 -2.572 1.00 86.31 80 ALA A O 1
ATOM 659 N N . GLY A 1 81 ? -11.158 -0.696 -0.559 1.00 87.62 81 GLY A N 1
ATOM 660 C CA . GLY A 1 81 ? -9.890 -0.517 0.150 1.00 87.62 81 GLY A CA 1
ATOM 661 C C . GLY A 1 81 ? -9.043 -1.790 0.219 1.00 87.62 81 GLY A C 1
ATOM 662 O O . GLY A 1 81 ? -7.837 -1.727 0.013 1.00 87.62 81 GLY A O 1
ATOM 663 N N . TYR A 1 82 ? -9.651 -2.959 0.435 1.00 88.00 82 TYR A N 1
ATOM 664 C CA . TYR A 1 82 ? -8.937 -4.240 0.382 1.00 88.00 82 TYR A CA 1
ATOM 665 C C . TYR A 1 82 ? -8.399 -4.544 -1.021 1.00 88.00 82 TYR A C 1
ATOM 667 O O . TYR A 1 82 ? -7.270 -5.013 -1.168 1.00 88.00 82 TYR A O 1
ATOM 675 N N . ASN A 1 83 ? -9.173 -4.229 -2.062 1.00 88.25 83 ASN A N 1
ATOM 676 C CA . ASN A 1 83 ? -8.723 -4.361 -3.445 1.00 88.25 83 ASN A CA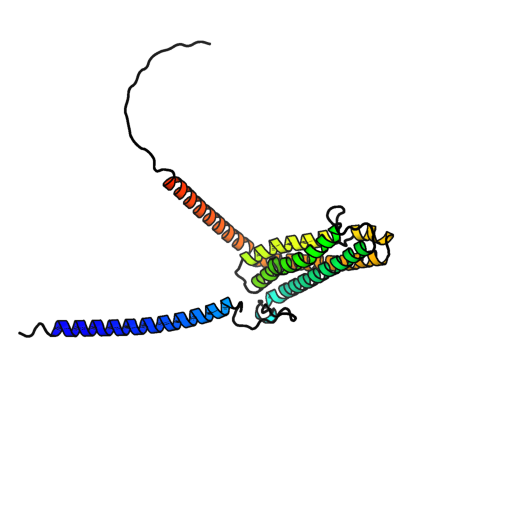 1
ATOM 677 C C . ASN A 1 83 ? -7.556 -3.413 -3.753 1.00 88.25 83 ASN A C 1
ATOM 679 O O . ASN A 1 83 ? -6.600 -3.848 -4.389 1.00 88.25 83 ASN A O 1
ATOM 683 N N . ALA A 1 84 ? -7.597 -2.166 -3.266 1.00 90.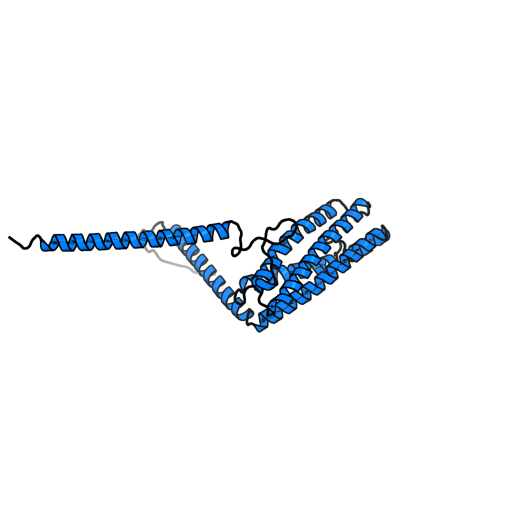81 84 ALA A N 1
ATOM 684 C CA . ALA A 1 84 ? -6.462 -1.242 -3.352 1.00 90.81 84 ALA A CA 1
ATOM 685 C C . ALA A 1 84 ? -5.225 -1.835 -2.663 1.00 90.81 84 ALA A C 1
ATOM 687 O O . ALA A 1 84 ? -4.169 -1.939 -3.267 1.00 90.81 84 ALA A O 1
ATOM 688 N N . TRP A 1 85 ? -5.369 -2.374 -1.449 1.00 92.44 85 TRP A N 1
ATOM 689 C CA . TRP A 1 85 ? -4.249 -3.007 -0.747 1.00 92.44 85 TRP A CA 1
ATOM 690 C C . TRP A 1 85 ? -3.658 -4.190 -1.535 1.00 92.44 85 TRP A C 1
ATOM 692 O O . TRP A 1 85 ? -2.439 -4.290 -1.683 1.00 92.44 85 TRP A O 1
ATOM 702 N N . CYS A 1 86 ? -4.504 -5.054 -2.107 1.00 91.38 86 CYS A N 1
ATOM 703 C CA . CYS A 1 86 ? -4.059 -6.142 -2.982 1.00 91.38 86 CYS A CA 1
ATOM 704 C C . CYS A 1 86 ? -3.303 -5.624 -4.218 1.00 91.38 86 CYS A C 1
ATOM 706 O O . CYS A 1 86 ? -2.282 -6.201 -4.601 1.00 91.38 86 CYS A O 1
ATOM 708 N N . LEU A 1 87 ? -3.782 -4.536 -4.833 1.00 92.94 87 LEU A N 1
ATOM 709 C CA . LEU A 1 87 ? -3.111 -3.882 -5.958 1.00 92.94 87 LEU A CA 1
ATOM 710 C C . LEU A 1 87 ? -1.763 -3.294 -5.543 1.00 92.94 87 LEU A C 1
ATOM 712 O O . LEU A 1 87 ? -0.785 -3.502 -6.257 1.00 92.94 87 LEU A O 1
ATOM 716 N N . SER A 1 88 ? -1.669 -2.653 -4.377 1.00 92.56 88 SER A N 1
ATOM 717 C CA . SER A 1 88 ? -0.402 -2.141 -3.854 1.00 92.56 88 SER A CA 1
ATOM 718 C C . SER A 1 88 ? 0.604 -3.271 -3.621 1.00 92.56 88 SER A C 1
ATOM 720 O O . SER A 1 88 ? 1.761 -3.147 -4.016 1.00 92.56 88 SER A O 1
ATOM 722 N N . VAL A 1 89 ? 0.184 -4.409 -3.045 1.00 93.69 89 VAL A N 1
ATOM 723 C CA . VAL A 1 89 ? 1.041 -5.604 -2.875 1.00 93.69 89 VAL A CA 1
ATOM 724 C C . VAL A 1 89 ? 1.548 -6.107 -4.229 1.00 93.69 89 VAL A C 1
ATOM 726 O O . VAL A 1 89 ? 2.748 -6.344 -4.392 1.00 93.69 89 VAL A O 1
ATOM 729 N N . ALA A 1 90 ? 0.657 -6.231 -5.217 1.00 94.38 90 ALA A N 1
ATOM 730 C CA . ALA A 1 90 ? 1.028 -6.629 -6.572 1.00 94.38 90 ALA A CA 1
ATOM 731 C C . ALA A 1 90 ? 1.987 -5.619 -7.226 1.00 94.38 90 ALA A C 1
ATOM 733 O O . ALA A 1 90 ? 2.953 -6.021 -7.872 1.00 94.38 90 ALA A O 1
ATOM 734 N N . GLY A 1 91 ? 1.766 -4.320 -7.013 1.00 94.50 91 GLY A N 1
ATOM 735 C CA . GLY A 1 91 ? 2.611 -3.235 -7.507 1.00 94.50 91 GLY A CA 1
ATOM 736 C C . GLY A 1 91 ? 4.003 -3.251 -6.882 1.00 94.50 91 GLY A C 1
ATOM 737 O O . GLY A 1 91 ? 4.996 -3.137 -7.595 1.00 94.50 91 GLY A O 1
ATOM 738 N N . TYR A 1 92 ? 4.113 -3.469 -5.571 1.00 94.88 92 TYR A N 1
ATOM 739 C CA . TYR A 1 92 ? 5.406 -3.629 -4.905 1.00 94.88 92 TYR A CA 1
ATOM 740 C C . TYR A 1 92 ? 6.176 -4.846 -5.427 1.00 94.88 92 TYR A C 1
ATOM 742 O O . TYR A 1 92 ? 7.383 -4.760 -5.661 1.00 94.88 92 TYR A O 1
ATOM 750 N N . PHE A 1 93 ? 5.489 -5.971 -5.639 1.00 95.62 93 PHE A N 1
ATOM 751 C CA . PHE A 1 93 ? 6.111 -7.191 -6.148 1.00 95.62 93 PHE A CA 1
ATOM 752 C C . PHE A 1 93 ? 6.553 -7.047 -7.610 1.00 95.62 93 PHE A C 1
ATOM 754 O O . PHE A 1 93 ? 7.682 -7.399 -7.953 1.00 95.62 93 PHE A O 1
ATOM 761 N N . MET A 1 94 ? 5.708 -6.462 -8.464 1.00 96.00 94 MET A N 1
ATOM 762 C CA . MET A 1 94 ? 6.055 -6.181 -9.858 1.00 96.00 94 MET A CA 1
ATOM 763 C C . MET A 1 94 ? 7.216 -5.187 -9.954 1.00 96.00 94 MET A C 1
ATOM 765 O O . MET A 1 94 ? 8.142 -5.399 -10.736 1.00 96.00 94 MET A O 1
ATOM 769 N N . ASN A 1 95 ? 7.226 -4.149 -9.112 1.00 95.62 95 ASN A N 1
ATOM 770 C CA . ASN A 1 95 ? 8.342 -3.211 -9.026 1.00 95.62 95 ASN A CA 1
ATOM 771 C C . ASN A 1 95 ? 9.646 -3.924 -8.650 1.00 95.62 95 ASN A C 1
ATOM 773 O O . ASN A 1 95 ? 10.687 -3.675 -9.253 1.00 95.62 95 ASN A O 1
ATOM 777 N N . TRP A 1 96 ? 9.591 -4.838 -7.680 1.00 96.06 96 TRP A N 1
ATOM 778 C CA . TRP A 1 96 ? 10.747 -5.631 -7.274 1.00 96.06 96 TRP A CA 1
ATOM 779 C C . TRP A 1 96 ? 11.290 -6.493 -8.423 1.00 96.06 96 TRP A C 1
ATOM 781 O O . TRP A 1 96 ? 12.493 -6.461 -8.677 1.00 96.06 96 TRP A O 1
ATOM 791 N N . ILE A 1 97 ? 10.419 -7.180 -9.174 1.00 95.94 97 ILE A N 1
ATOM 792 C CA . ILE A 1 97 ? 10.808 -7.961 -10.364 1.00 95.94 97 ILE A CA 1
ATOM 793 C C . ILE A 1 97 ? 11.428 -7.062 -11.440 1.00 95.94 97 ILE A C 1
ATOM 795 O O . ILE A 1 97 ? 12.476 -7.399 -11.989 1.00 95.94 97 ILE A O 1
ATOM 799 N N . ALA A 1 98 ? 10.803 -5.922 -11.739 1.00 94.56 98 ALA A N 1
ATOM 800 C CA . ALA A 1 98 ? 11.270 -5.005 -12.775 1.00 94.56 98 ALA A CA 1
ATOM 801 C C . ALA A 1 98 ? 12.668 -4.451 -12.462 1.00 94.56 98 ALA A C 1
ATOM 803 O O . ALA A 1 98 ? 13.556 -4.482 -13.314 1.00 94.56 98 ALA A O 1
ATOM 804 N N . ILE A 1 99 ? 12.892 -4.003 -11.223 1.00 94.12 99 ILE A N 1
ATOM 805 C CA . ILE A 1 99 ? 14.197 -3.493 -10.789 1.00 94.12 99 ILE A CA 1
ATOM 806 C C . ILE A 1 99 ? 15.233 -4.617 -10.708 1.00 94.12 99 ILE A C 1
ATOM 808 O O . ILE A 1 99 ? 16.371 -4.414 -11.124 1.00 94.12 99 ILE A O 1
ATOM 812 N N . LEU A 1 100 ? 14.859 -5.812 -10.239 1.00 94.69 100 LEU A N 1
ATOM 813 C CA . LEU A 1 100 ? 15.752 -6.973 -10.248 1.00 94.69 100 LEU A CA 1
ATOM 814 C C . LEU A 1 100 ? 16.211 -7.311 -11.672 1.00 94.69 100 LEU A C 1
ATOM 816 O O . LEU A 1 100 ? 17.401 -7.523 -11.887 1.00 94.69 100 LEU A O 1
ATOM 820 N N . ALA A 1 101 ? 15.295 -7.315 -12.642 1.00 94.31 101 ALA A N 1
ATOM 821 C CA . ALA A 1 101 ? 15.618 -7.561 -14.043 1.00 94.31 101 ALA A CA 1
ATOM 822 C C . ALA A 1 101 ? 16.564 -6.490 -14.608 1.00 94.31 101 ALA A C 1
ATOM 824 O O . ALA A 1 101 ? 17.552 -6.832 -15.252 1.00 94.31 101 ALA A O 1
ATOM 825 N N . LEU A 1 102 ? 16.309 -5.209 -14.324 1.00 92.19 102 LEU A N 1
ATOM 826 C CA . LEU A 1 102 ? 17.173 -4.102 -14.751 1.00 92.19 102 LEU A CA 1
ATOM 827 C C . LEU A 1 102 ? 18.590 -4.207 -14.162 1.00 92.19 102 LEU A C 1
ATOM 829 O O . LEU A 1 102 ? 19.573 -4.001 -14.879 1.00 92.19 102 LEU A O 1
ATOM 833 N N . VAL A 1 103 ? 18.708 -4.565 -12.880 1.00 93.19 103 VAL A N 1
ATOM 834 C CA . VAL A 1 103 ? 20.003 -4.762 -12.205 1.00 93.19 103 VAL A CA 1
ATOM 835 C C . VAL A 1 103 ? 20.729 -5.991 -12.759 1.00 93.19 103 VAL A C 1
ATOM 837 O O . VAL A 1 103 ? 21.901 -5.898 -13.117 1.00 93.19 103 VAL A O 1
ATOM 840 N N . ALA A 1 104 ? 20.041 -7.129 -12.895 1.00 92.75 104 ALA A N 1
ATOM 841 C CA . ALA A 1 104 ? 20.614 -8.360 -13.446 1.00 92.75 104 ALA A CA 1
ATOM 842 C C . ALA A 1 104 ? 21.037 -8.206 -14.917 1.00 92.75 104 ALA A C 1
ATOM 844 O O . ALA A 1 104 ? 22.013 -8.812 -15.351 1.00 92.75 104 ALA A O 1
ATOM 845 N N . GLY A 1 105 ? 20.329 -7.360 -15.668 1.00 90.88 105 GLY A N 1
ATOM 846 C CA . GLY A 1 105 ? 20.624 -7.015 -17.055 1.00 90.88 105 GLY A CA 1
ATOM 847 C C . GLY A 1 105 ? 21.797 -6.054 -17.255 1.00 90.88 105 GLY A C 1
ATOM 848 O O . GLY A 1 105 ? 22.070 -5.686 -18.393 1.00 90.88 105 GLY A O 1
ATOM 849 N N . ASN A 1 106 ? 22.464 -5.614 -16.179 1.00 86.69 106 ASN A N 1
ATOM 850 C CA . ASN A 1 106 ? 23.559 -4.639 -16.208 1.00 86.69 106 ASN A CA 1
ATOM 851 C C . ASN A 1 106 ? 23.210 -3.340 -16.970 1.00 86.69 106 ASN A C 1
ATOM 853 O O . ASN A 1 106 ? 24.049 -2.737 -17.634 1.00 86.69 106 ASN A O 1
ATOM 857 N N . THR A 1 107 ? 21.956 -2.891 -16.856 1.00 84.81 107 THR A N 1
ATOM 858 C CA . THR A 1 107 ? 21.392 -1.747 -17.606 1.00 84.81 107 THR A CA 1
ATOM 859 C C . THR A 1 107 ? 21.770 -0.370 -17.031 1.00 84.81 107 THR A C 1
ATOM 861 O O . THR A 1 107 ? 21.156 0.643 -17.355 1.00 84.81 107 THR A O 1
ATOM 864 N N . GLY A 1 108 ? 22.762 -0.319 -16.134 1.00 84.25 108 GLY A N 1
ATOM 865 C CA . GLY A 1 108 ? 23.151 0.880 -15.377 1.00 84.25 108 GLY A CA 1
ATOM 866 C C . GLY A 1 108 ? 22.447 1.037 -14.022 1.00 84.25 108 GLY A C 1
ATOM 867 O O . GLY A 1 108 ? 22.801 1.924 -13.245 1.00 84.25 108 GLY A O 1
ATOM 868 N N . TYR A 1 109 ? 21.497 0.157 -13.686 1.00 88.44 109 TYR A N 1
ATOM 869 C CA . TYR A 1 109 ? 20.875 0.117 -12.362 1.00 88.44 109 TYR A CA 1
ATOM 870 C C . TYR A 1 109 ? 21.785 -0.610 -11.367 1.00 88.44 109 TYR A C 1
ATOM 872 O O . TYR A 1 109 ? 22.129 -1.775 -11.544 1.00 88.44 109 TYR A O 1
ATOM 880 N N . GLY A 1 110 ? 22.167 0.087 -10.295 1.00 87.75 110 GLY A N 1
ATOM 881 C CA . GLY A 1 110 ? 23.002 -0.473 -9.232 1.00 87.75 110 GLY A CA 1
ATOM 882 C C . GLY A 1 110 ? 22.234 -1.301 -8.196 1.00 87.75 110 GLY A C 1
ATOM 883 O O . GLY A 1 110 ? 21.018 -1.170 -8.040 1.00 87.75 110 GLY A O 1
ATOM 884 N N . PHE A 1 111 ? 22.979 -2.084 -7.410 1.00 89.81 111 PHE A N 1
ATOM 885 C CA . PHE A 1 111 ? 22.462 -2.894 -6.297 1.00 89.81 111 PHE A CA 1
ATOM 886 C C . PHE A 1 111 ? 21.700 -2.072 -5.243 1.00 89.81 111 PHE A C 1
ATOM 888 O O . PHE A 1 111 ? 20.743 -2.558 -4.645 1.00 89.81 111 PHE A O 1
ATOM 895 N N . SER A 1 112 ? 22.065 -0.799 -5.056 1.00 90.50 112 SER A N 1
ATOM 896 C CA . SER A 1 112 ? 21.340 0.117 -4.172 1.00 90.50 112 SER A CA 1
ATOM 897 C C . SER A 1 112 ? 19.863 0.255 -4.561 1.00 90.50 112 SER A C 1
ATOM 899 O O . SER A 1 112 ? 19.008 0.213 -3.681 1.00 90.50 112 SER A O 1
ATOM 901 N N . ASN A 1 113 ? 19.534 0.339 -5.857 1.00 90.69 113 ASN A N 1
ATOM 902 C CA . ASN A 1 113 ? 18.144 0.425 -6.323 1.00 90.69 113 ASN A CA 1
ATOM 903 C C . ASN A 1 113 ? 17.354 -0.840 -5.975 1.00 90.69 113 ASN A C 1
ATOM 905 O O . ASN A 1 113 ? 16.199 -0.755 -5.565 1.00 90.69 113 ASN A O 1
ATOM 909 N N . PHE A 1 114 ? 17.988 -2.008 -6.089 1.00 92.00 114 PHE A N 1
ATOM 910 C CA . PHE A 1 114 ? 17.380 -3.278 -5.702 1.00 92.00 114 PHE A CA 1
ATOM 911 C C . PHE A 1 114 ? 17.112 -3.358 -4.192 1.00 92.00 114 PHE A C 1
ATOM 913 O O . PHE A 1 114 ? 16.039 -3.808 -3.783 1.00 92.00 114 PHE A O 1
ATOM 920 N N . LEU A 1 115 ? 18.038 -2.879 -3.354 1.00 93.56 115 LEU A N 1
ATOM 921 C CA . LEU A 1 115 ? 17.818 -2.800 -1.906 1.00 93.56 115 LEU A CA 1
ATOM 922 C C . LEU A 1 115 ? 16.649 -1.872 -1.564 1.00 93.56 115 LEU A C 1
ATOM 924 O O . LEU A 1 115 ? 15.777 -2.258 -0.787 1.00 93.56 115 LEU A O 1
ATOM 928 N N . TRP A 1 116 ? 16.581 -0.693 -2.189 1.00 92.38 116 TRP A N 1
ATOM 929 C CA . TRP A 1 116 ? 15.448 0.220 -2.028 1.00 92.38 116 TRP A CA 1
ATOM 930 C C . TRP A 1 116 ? 14.131 -0.423 -2.477 1.00 92.38 116 TRP A C 1
ATOM 932 O O . TRP A 1 116 ? 13.141 -0.336 -1.752 1.00 92.38 116 TRP A O 1
ATOM 942 N N . ALA A 1 117 ? 14.101 -1.124 -3.614 1.00 92.94 117 ALA A N 1
ATOM 943 C CA . ALA A 1 117 ? 12.913 -1.845 -4.076 1.00 92.94 117 ALA A CA 1
ATOM 944 C C . ALA A 1 117 ? 12.495 -2.966 -3.103 1.00 92.94 117 ALA A C 1
ATOM 946 O O . ALA A 1 117 ? 11.311 -3.123 -2.812 1.00 92.94 117 ALA A O 1
ATOM 947 N N . THR A 1 118 ? 13.459 -3.702 -2.543 1.00 93.50 118 THR A N 1
ATOM 948 C CA . THR A 1 118 ? 13.217 -4.768 -1.555 1.00 93.50 118 THR A CA 1
ATOM 949 C C . THR A 1 118 ? 12.677 -4.207 -0.240 1.00 93.50 118 THR A C 1
ATOM 951 O O . THR A 1 118 ? 11.717 -4.736 0.319 1.00 93.50 118 THR A O 1
ATOM 954 N N . MET A 1 119 ? 13.242 -3.095 0.235 1.00 93.94 119 MET A N 1
ATOM 955 C CA . MET A 1 119 ? 12.753 -2.410 1.429 1.00 93.94 119 MET A CA 1
ATOM 956 C C . MET A 1 119 ? 11.328 -1.887 1.228 1.00 93.94 119 MET A C 1
ATOM 958 O O . MET A 1 119 ? 10.504 -2.010 2.129 1.00 93.94 119 MET A O 1
ATOM 962 N N . ASN A 1 120 ? 11.011 -1.361 0.042 1.00 91.62 120 ASN A N 1
ATOM 963 C CA . ASN A 1 120 ? 9.653 -0.937 -0.300 1.00 91.62 120 ASN A CA 1
ATOM 964 C C . ASN A 1 120 ? 8.672 -2.109 -0.372 1.00 91.62 120 ASN A C 1
ATOM 966 O O . ASN A 1 120 ? 7.534 -1.958 0.052 1.00 91.62 120 ASN A O 1
ATOM 970 N N . LEU A 1 121 ? 9.100 -3.281 -0.842 1.00 93.38 121 LEU A N 1
ATOM 971 C CA . LEU A 1 121 ? 8.257 -4.474 -0.837 1.00 93.38 121 LEU A CA 1
ATOM 972 C C . LEU A 1 121 ? 7.898 -4.907 0.587 1.00 93.38 121 LEU A C 1
ATOM 974 O O . LEU A 1 121 ? 6.727 -5.071 0.905 1.00 93.38 121 LEU A O 1
ATOM 978 N N . ILE A 1 122 ? 8.888 -5.061 1.465 1.00 93.31 122 ILE A N 1
ATOM 979 C CA . ILE A 1 122 ? 8.643 -5.555 2.827 1.00 93.31 122 ILE A CA 1
ATOM 980 C C . ILE A 1 122 ? 7.981 -4.465 3.679 1.00 93.31 122 ILE A C 1
ATOM 982 O O . ILE A 1 122 ? 6.926 -4.677 4.279 1.00 93.31 122 ILE A O 1
ATOM 986 N N . GLY A 1 123 ? 8.593 -3.282 3.708 1.00 91.75 123 GLY A N 1
ATOM 987 C CA . GLY A 1 123 ? 8.137 -2.145 4.496 1.00 91.75 123 GLY A CA 1
ATOM 988 C C . GLY A 1 123 ? 6.821 -1.576 3.984 1.00 91.75 123 GLY A C 1
ATOM 989 O O . GLY A 1 123 ? 5.933 -1.316 4.785 1.00 91.75 123 GLY A O 1
ATOM 990 N N . GLY A 1 124 ? 6.648 -1.441 2.669 1.00 89.19 124 GLY A N 1
ATOM 991 C CA . GLY A 1 124 ? 5.417 -0.921 2.072 1.00 89.19 124 GLY A CA 1
ATOM 992 C C . GLY A 1 124 ? 4.217 -1.833 2.312 1.00 89.19 124 GLY A C 1
ATOM 993 O O . GLY A 1 124 ? 3.150 -1.345 2.679 1.00 89.19 124 GLY A O 1
ATOM 994 N N . VAL A 1 125 ? 4.381 -3.156 2.207 1.00 90.38 125 VAL A N 1
ATOM 995 C CA . VAL A 1 125 ? 3.299 -4.112 2.508 1.00 90.38 125 VAL A CA 1
ATOM 996 C C . VAL A 1 125 ? 2.943 -4.103 3.998 1.00 90.38 125 VAL A C 1
ATOM 998 O O . VAL A 1 125 ? 1.765 -4.030 4.348 1.00 90.38 125 VAL A O 1
ATOM 1001 N N . TYR A 1 126 ? 3.938 -4.111 4.888 1.00 89.62 126 TYR A N 1
ATOM 1002 C CA . TYR A 1 126 ? 3.691 -4.071 6.333 1.00 89.62 126 TYR A CA 1
ATOM 1003 C C . TYR A 1 126 ? 3.059 -2.743 6.788 1.00 89.62 126 TYR A C 1
ATOM 1005 O O . TYR A 1 126 ? 2.083 -2.727 7.542 1.00 89.62 126 TYR A O 1
ATOM 1013 N N . LEU A 1 127 ? 3.590 -1.620 6.301 1.00 89.12 127 LEU A N 1
ATOM 1014 C CA . LEU A 1 127 ? 3.115 -0.280 6.635 1.00 89.12 127 LEU A CA 1
ATOM 1015 C C . LEU A 1 127 ? 1.712 -0.034 6.073 1.00 89.12 127 LEU A C 1
ATOM 1017 O O . LEU A 1 127 ? 0.864 0.501 6.774 1.00 89.12 127 LEU A O 1
ATOM 1021 N N . SER A 1 128 ? 1.429 -0.455 4.837 1.00 88.50 128 SER A N 1
ATOM 1022 C CA . SER A 1 128 ? 0.092 -0.295 4.244 1.00 88.50 128 SER A CA 1
ATOM 1023 C C . SER A 1 128 ? -0.985 -1.059 5.018 1.00 88.50 128 SER A C 1
ATOM 1025 O O . SER A 1 128 ? -2.058 -0.511 5.286 1.00 88.50 128 SER A O 1
ATOM 1027 N N . TRP A 1 129 ? -0.675 -2.283 5.454 1.00 86.25 129 TRP A N 1
ATOM 1028 C CA . TRP A 1 129 ? -1.577 -3.080 6.281 1.00 86.25 129 TRP A CA 1
ATOM 1029 C C . TRP A 1 129 ? -1.868 -2.397 7.625 1.00 86.25 129 TRP A C 1
ATOM 1031 O O . TRP A 1 129 ? -3.022 -2.170 7.988 1.00 86.25 129 TRP A O 1
ATOM 1041 N N . THR A 1 130 ? -0.814 -2.032 8.356 1.00 83.69 130 THR A N 1
ATOM 1042 C CA . THR A 1 130 ? -0.925 -1.508 9.725 1.00 83.69 130 THR A CA 1
ATOM 1043 C C . THR A 1 130 ? -1.448 -0.072 9.783 1.00 83.69 130 THR A C 1
ATOM 1045 O O . THR A 1 130 ? -2.304 0.235 10.611 1.00 83.69 130 THR A O 1
ATOM 1048 N N . CYS A 1 131 ? -0.973 0.816 8.907 1.00 82.69 131 CYS A N 1
ATOM 1049 C CA . CYS A 1 131 ? -1.251 2.248 9.010 1.00 82.69 131 CYS A CA 1
ATOM 1050 C C . CYS A 1 131 ? -2.588 2.678 8.419 1.00 82.69 131 CYS A C 1
ATOM 1052 O O . CYS A 1 131 ? -3.201 3.603 8.949 1.00 82.69 131 CYS A O 1
ATOM 1054 N N . TRP A 1 132 ? -3.023 2.083 7.304 1.00 85.50 132 TRP A N 1
ATOM 1055 C CA . TRP A 1 132 ? -4.245 2.545 6.642 1.00 85.50 132 TRP A CA 1
ATOM 1056 C C . TRP A 1 132 ? -5.294 1.457 6.481 1.00 85.50 132 TRP A C 1
ATOM 1058 O O . TRP A 1 132 ? -6.467 1.761 6.692 1.00 85.50 132 TRP A O 1
ATOM 1068 N N . TYR A 1 133 ? -4.927 0.207 6.183 1.00 85.62 133 TYR A N 1
ATOM 1069 C CA . TYR A 1 133 ? -5.935 -0.842 6.023 1.00 85.62 133 TYR A CA 1
ATOM 1070 C C . TYR A 1 133 ? -6.642 -1.151 7.346 1.00 85.62 133 TYR A C 1
ATOM 1072 O O . TYR A 1 133 ? -7.869 -1.121 7.417 1.00 85.62 133 TYR A O 1
ATOM 1080 N N . GLN A 1 134 ? -5.885 -1.348 8.430 1.00 82.94 134 GLN A N 1
ATOM 1081 C CA . GLN A 1 134 ? -6.479 -1.554 9.752 1.00 82.94 134 GLN A CA 1
ATOM 1082 C C . GLN A 1 134 ? -7.287 -0.343 10.234 1.00 82.94 134 GLN A C 1
ATOM 1084 O O . GLN A 1 134 ? -8.351 -0.513 10.830 1.00 82.94 134 GLN A O 1
ATOM 1089 N N . SER A 1 135 ? -6.826 0.881 9.964 1.00 83.69 135 SER A N 1
ATOM 1090 C CA . SER A 1 135 ? -7.588 2.092 10.291 1.00 83.69 135 SER A CA 1
ATOM 1091 C C . SER A 1 135 ? -8.893 2.181 9.498 1.00 83.69 135 SER A C 1
ATOM 1093 O O . SER A 1 135 ? -9.921 2.527 10.078 1.00 83.69 135 SER A O 1
ATOM 1095 N N . LEU A 1 136 ? -8.879 1.814 8.211 1.00 83.25 136 LEU A N 1
ATOM 1096 C CA . LEU A 1 136 ? -10.076 1.729 7.372 1.00 83.25 136 LEU A CA 1
ATOM 1097 C C . LEU A 1 136 ? -11.050 0.671 7.894 1.00 83.25 136 LEU A C 1
ATOM 1099 O O . LEU A 1 136 ? -12.247 0.927 7.990 1.00 83.25 136 LEU A O 1
ATOM 1103 N N . TYR A 1 137 ? -10.531 -0.497 8.267 1.00 81.75 137 TYR A N 1
ATOM 1104 C CA . TYR A 1 137 ? -11.320 -1.597 8.804 1.00 81.75 137 TYR A CA 1
ATOM 1105 C C . TYR A 1 137 ? -12.033 -1.196 10.102 1.00 81.75 137 TYR A C 1
ATOM 1107 O O . TYR A 1 137 ? -13.256 -1.285 10.197 1.00 81.75 137 TYR A O 1
ATOM 1115 N N . LYS A 1 138 ? -11.294 -0.611 11.054 1.00 79.44 138 LYS A N 1
ATOM 1116 C CA . LYS A 1 138 ? -11.842 -0.083 12.317 1.00 79.44 138 LYS A CA 1
ATOM 1117 C C . LYS A 1 138 ? -12.861 1.044 12.099 1.00 79.44 138 LYS A C 1
ATOM 1119 O O . LYS A 1 138 ? -13.864 1.124 12.808 1.00 79.44 138 LYS A O 1
ATOM 1124 N N . ALA A 1 139 ? -12.635 1.905 11.105 1.00 79.12 139 ALA A N 1
ATOM 1125 C CA . ALA A 1 139 ? -13.586 2.950 10.712 1.00 79.12 139 ALA A CA 1
ATOM 1126 C C . ALA A 1 139 ? -14.863 2.384 10.051 1.00 79.12 139 ALA A C 1
ATOM 1128 O O . ALA A 1 139 ? -15.925 3.012 10.094 1.00 79.12 139 ALA A O 1
ATOM 1129 N N . GLY A 1 140 ? -14.775 1.196 9.446 1.00 77.31 140 GLY A N 1
ATOM 1130 C CA . GLY A 1 140 ? -15.912 0.451 8.905 1.00 77.31 140 GLY A CA 1
ATOM 1131 C C . GLY A 1 140 ? -16.787 -0.199 9.981 1.00 77.31 140 GLY A C 1
ATOM 1132 O O . GLY A 1 140 ? -18.004 -0.262 9.811 1.00 77.31 140 GLY A O 1
ATOM 1133 N N . GLN A 1 141 ? -16.185 -0.630 11.092 1.00 76.06 141 GLN A N 1
ATOM 1134 C CA . GLN A 1 141 ? -16.875 -1.278 12.217 1.00 76.06 141 GLN A CA 1
ATOM 1135 C C . GLN A 1 141 ? -17.647 -0.293 13.115 1.00 76.06 141 GLN A C 1
ATOM 1137 O O . GLN A 1 141 ? -18.585 -0.684 13.803 1.00 76.06 141 GLN A O 1
ATOM 1142 N N . THR A 1 142 ? -17.261 0.988 13.141 1.00 68.62 142 THR A N 1
ATOM 1143 C CA . THR A 1 142 ? -17.819 1.978 14.080 1.00 68.62 142 THR A CA 1
ATOM 1144 C C . THR A 1 142 ? -18.305 3.245 13.375 1.00 68.62 142 THR A C 1
ATOM 1146 O O . THR A 1 142 ? -17.676 3.751 12.446 1.00 68.62 142 THR A O 1
ATOM 1149 N N . GLU A 1 143 ? -19.440 3.796 13.810 1.00 64.25 143 GLU A N 1
ATOM 1150 C CA . GLU A 1 143 ? -19.935 5.094 13.314 1.00 64.25 143 GLU A CA 1
ATOM 1151 C C . GLU A 1 143 ? -19.362 6.281 14.095 1.00 64.25 143 GLU A C 1
ATOM 1153 O O . GLU A 1 143 ? -19.133 7.340 13.520 1.00 64.25 143 GLU A O 1
ATOM 1158 N N . ALA A 1 144 ? -19.067 6.089 15.385 1.00 60.38 144 ALA A N 1
ATOM 1159 C CA . ALA A 1 144 ? -18.735 7.172 16.312 1.00 60.38 144 ALA A CA 1
ATOM 1160 C C . ALA A 1 144 ? -17.227 7.451 16.482 1.00 60.38 144 ALA A C 1
ATOM 1162 O O . ALA A 1 144 ? -16.848 8.445 17.103 1.00 60.38 144 ALA A O 1
ATOM 1163 N N . ALA A 1 145 ? -16.337 6.589 15.976 1.00 66.69 145 ALA A N 1
ATOM 1164 C CA . ALA A 1 145 ? -14.906 6.722 16.245 1.00 66.69 145 ALA A CA 1
ATOM 1165 C C . ALA A 1 145 ? -14.230 7.689 15.262 1.00 66.69 145 ALA A C 1
ATOM 1167 O O . ALA A 1 145 ? -13.898 7.323 14.138 1.00 66.69 145 ALA A O 1
ATOM 1168 N N . VAL A 1 146 ? -13.953 8.918 15.694 1.00 73.69 146 VAL A N 1
ATOM 1169 C CA . VAL A 1 146 ? -13.294 9.944 14.862 1.00 73.69 146 VAL A CA 1
ATOM 1170 C C . VAL A 1 146 ? -11.802 9.652 14.625 1.00 73.69 146 VAL A C 1
ATOM 1172 O O . VAL A 1 146 ? -11.300 9.867 13.522 1.00 73.69 146 VAL A O 1
ATOM 1175 N N . LEU A 1 147 ? -11.081 9.113 15.618 1.00 76.69 147 LEU A N 1
ATOM 1176 C CA . LEU A 1 147 ? -9.629 8.875 15.522 1.00 76.69 147 LEU A CA 1
ATOM 1177 C C . LEU A 1 147 ? -9.222 7.916 14.380 1.00 76.69 147 LEU A C 1
ATOM 1179 O O . LEU A 1 147 ? -8.321 8.276 13.620 1.00 76.69 147 LEU A O 1
ATOM 1183 N N . PRO A 1 148 ? -9.873 6.748 14.180 1.00 79.25 148 PRO A N 1
ATOM 1184 C CA . PRO A 1 148 ? -9.578 5.873 13.043 1.00 79.25 148 PRO A CA 1
ATOM 1185 C C . PRO A 1 148 ? -9.816 6.536 11.683 1.00 79.25 148 PRO A C 1
ATOM 1187 O O . PRO A 1 148 ? -9.044 6.302 10.757 1.00 79.25 148 PRO A O 1
ATOM 1190 N N . HIS A 1 149 ? -10.833 7.399 11.570 1.00 79.75 149 HIS A N 1
ATOM 1191 C CA . HIS A 1 149 ? -11.131 8.124 10.332 1.00 79.75 149 HIS A CA 1
ATOM 1192 C C . HIS A 1 149 ? -10.018 9.129 9.999 1.00 79.75 149 HIS A C 1
ATOM 1194 O O . HIS A 1 149 ? -9.529 9.148 8.872 1.00 79.75 149 HIS A O 1
ATOM 1200 N N . VAL A 1 150 ? -9.564 9.924 10.975 1.00 83.44 150 VAL A N 1
ATOM 1201 C CA . VAL A 1 150 ? -8.466 10.891 10.776 1.00 83.44 150 VAL A CA 1
ATOM 1202 C C . VAL A 1 150 ? -7.147 10.180 10.462 1.00 83.44 150 VAL A C 1
ATOM 1204 O O . VAL A 1 150 ? -6.448 10.568 9.525 1.00 83.44 150 VAL A O 1
ATOM 1207 N N . ALA A 1 151 ? -6.825 9.113 11.200 1.00 84.06 151 ALA A N 1
ATOM 1208 C CA . ALA A 1 151 ? -5.632 8.307 10.953 1.00 84.06 151 ALA A CA 1
ATOM 1209 C C . ALA A 1 151 ? -5.649 7.682 9.549 1.00 84.06 151 ALA A C 1
ATOM 1211 O O . ALA A 1 151 ? -4.628 7.715 8.859 1.00 84.06 151 ALA A O 1
ATOM 1212 N N . PHE A 1 152 ? -6.809 7.181 9.109 1.00 87.12 152 PHE A N 1
ATOM 1213 C CA . PHE A 1 152 ? -7.006 6.694 7.749 1.00 87.12 152 PHE A CA 1
ATOM 1214 C C . PHE A 1 152 ? -6.747 7.799 6.720 1.00 87.12 152 PHE A C 1
ATOM 1216 O O . PHE A 1 152 ? -5.915 7.606 5.842 1.00 87.12 152 PHE A O 1
ATOM 1223 N N . PHE A 1 153 ? -7.382 8.972 6.838 1.00 87.62 153 PHE A N 1
ATOM 1224 C CA . PHE A 1 153 ? -7.198 10.053 5.862 1.00 87.62 153 PHE A CA 1
ATOM 1225 C C . PHE A 1 153 ? -5.737 10.493 5.736 1.00 87.62 153 PHE A C 1
ATOM 1227 O O . PHE A 1 153 ? -5.268 10.703 4.618 1.00 87.62 153 PHE A O 1
ATOM 1234 N N . LEU A 1 154 ? -5.007 10.600 6.849 1.00 88.88 154 LEU A N 1
ATOM 1235 C CA . LEU A 1 154 ? -3.600 11.000 6.837 1.00 88.88 154 LEU A CA 1
ATOM 1236 C C . LEU A 1 154 ? -2.728 9.977 6.098 1.00 88.88 154 LEU A C 1
ATOM 1238 O O . LEU A 1 154 ? -2.049 10.327 5.132 1.00 88.88 154 LEU A O 1
ATOM 1242 N N . HIS A 1 155 ? -2.777 8.706 6.501 1.00 88.44 155 HIS A N 1
ATOM 1243 C CA . HIS A 1 155 ? -1.927 7.674 5.903 1.00 88.44 155 HIS A CA 1
ATOM 1244 C C . HIS A 1 155 ? -2.351 7.334 4.473 1.00 88.44 155 HIS A C 1
ATOM 1246 O O . HIS A 1 155 ? -1.502 7.147 3.603 1.00 88.44 155 HIS A O 1
ATOM 1252 N N . PHE A 1 156 ? -3.655 7.304 4.203 1.00 90.94 156 PHE A N 1
ATOM 1253 C CA . PHE A 1 156 ? -4.180 6.977 2.883 1.00 90.94 156 PHE A CA 1
ATOM 1254 C C . PHE A 1 156 ? -3.930 8.096 1.861 1.00 90.94 156 PHE A C 1
ATOM 1256 O O . PHE A 1 156 ? -3.714 7.810 0.686 1.00 90.94 156 PHE A O 1
ATOM 1263 N N . SER A 1 157 ? -3.860 9.362 2.292 1.00 91.44 157 SER A N 1
ATOM 1264 C CA . SER A 1 157 ? -3.431 10.469 1.420 1.00 91.44 157 SER A CA 1
ATOM 1265 C C . SER A 1 157 ? -1.951 10.356 1.046 1.00 91.44 157 SER A C 1
ATOM 1267 O O . SER A 1 157 ? -1.602 10.540 -0.118 1.00 91.44 157 SER A O 1
ATOM 1269 N N . ILE A 1 158 ? -1.087 9.993 2.004 1.00 93.06 158 ILE A N 1
ATOM 1270 C CA . ILE A 1 158 ? 0.339 9.728 1.741 1.00 93.06 158 ILE A CA 1
ATOM 1271 C C . ILE A 1 158 ? 0.489 8.547 0.777 1.00 93.06 158 ILE A C 1
ATOM 1273 O O . ILE A 1 158 ? 1.246 8.635 -0.184 1.00 93.06 158 ILE A O 1
ATOM 1277 N N . HIS A 1 159 ? -0.266 7.467 0.989 1.00 92.38 159 HIS A N 1
ATOM 1278 C CA . HIS A 1 159 ? -0.294 6.320 0.084 1.00 92.38 159 HIS A CA 1
ATOM 1279 C C . HIS A 1 159 ? -0.786 6.699 -1.324 1.00 92.38 159 HIS A C 1
ATOM 1281 O O . HIS A 1 159 ? -0.170 6.323 -2.317 1.00 92.38 159 HIS A O 1
ATOM 1287 N N . THR A 1 160 ? -1.841 7.508 -1.426 1.00 92.50 160 THR A N 1
ATOM 1288 C CA . THR A 1 160 ? -2.352 7.993 -2.716 1.00 92.50 160 THR A CA 1
ATOM 1289 C C . THR A 1 160 ? -1.288 8.817 -3.446 1.00 92.50 160 THR A C 1
ATOM 1291 O O . THR A 1 160 ? -1.031 8.587 -4.625 1.00 92.50 160 THR A O 1
ATOM 1294 N N . PHE A 1 161 ? -0.606 9.729 -2.745 1.00 93.81 161 PHE A N 1
ATOM 1295 C CA . PHE A 1 161 ? 0.528 10.472 -3.300 1.00 93.81 161 PHE A CA 1
ATOM 1296 C C . PHE A 1 161 ? 1.664 9.540 -3.742 1.00 93.81 161 PHE A C 1
ATOM 1298 O O . PHE A 1 161 ? 2.211 9.708 -4.831 1.00 93.81 161 PHE A O 1
ATOM 1305 N N . TRP A 1 162 ? 1.980 8.529 -2.930 1.00 92.19 162 TRP A N 1
ATOM 1306 C CA . TRP A 1 162 ? 2.980 7.517 -3.253 1.00 92.19 162 TRP A CA 1
ATOM 1307 C C . TRP A 1 162 ? 2.657 6.784 -4.560 1.00 92.19 162 TRP A C 1
ATOM 1309 O O . TRP A 1 162 ? 3.554 6.609 -5.377 1.00 92.19 162 TRP A O 1
ATOM 1319 N N . CYS A 1 163 ? 1.391 6.438 -4.815 1.00 93.44 163 CYS A N 1
ATOM 1320 C CA . CYS A 1 163 ? 0.969 5.810 -6.073 1.00 93.44 163 CYS A CA 1
ATOM 1321 C C . CYS A 1 163 ? 1.220 6.708 -7.296 1.00 93.44 163 CYS A C 1
ATOM 1323 O O . CYS A 1 163 ? 1.665 6.245 -8.340 1.00 93.44 163 CYS A O 1
ATOM 1325 N N . TYR A 1 164 ? 0.972 8.015 -7.190 1.00 93.94 164 TYR A N 1
ATOM 1326 C CA . TYR A 1 164 ? 1.302 8.937 -8.284 1.00 93.94 164 TYR A CA 1
ATOM 1327 C C . TYR A 1 164 ? 2.816 9.086 -8.464 1.00 93.94 164 TYR A C 1
ATOM 1329 O O . TYR A 1 164 ? 3.316 9.141 -9.590 1.00 93.94 164 TYR A O 1
ATOM 1337 N N . PHE A 1 165 ? 3.559 9.115 -7.357 1.00 92.75 165 PHE A N 1
ATOM 1338 C CA . PHE A 1 165 ? 5.014 9.182 -7.381 1.00 92.75 165 PHE A CA 1
ATOM 1339 C C . PHE A 1 165 ? 5.642 7.935 -8.028 1.00 92.75 165 PHE A C 1
ATOM 1341 O O . PHE A 1 165 ? 6.555 8.088 -8.839 1.00 92.75 165 PHE A O 1
ATOM 1348 N N . THR A 1 166 ? 5.125 6.728 -7.759 1.00 91.56 166 THR A N 1
ATOM 1349 C CA . THR A 1 166 ? 5.588 5.474 -8.386 1.00 91.56 166 THR A CA 1
ATOM 1350 C C . THR A 1 166 ? 5.304 5.424 -9.881 1.00 91.56 166 THR A C 1
ATOM 1352 O O . THR A 1 166 ? 6.156 4.962 -10.639 1.00 91.56 166 THR A O 1
ATOM 1355 N N . VAL A 1 167 ? 4.145 5.927 -10.323 1.00 94.12 167 VAL A N 1
ATOM 1356 C CA . VAL A 1 167 ? 3.808 6.020 -11.752 1.00 94.12 167 VAL A CA 1
ATOM 1357 C C . VAL A 1 167 ? 4.784 6.934 -12.481 1.00 94.12 167 VAL A C 1
ATOM 1359 O O . VAL A 1 167 ? 5.263 6.577 -13.554 1.00 94.12 167 VAL A O 1
ATOM 1362 N N . LEU A 1 168 ? 5.111 8.098 -11.916 1.00 92.44 168 LEU A N 1
ATOM 1363 C CA . LEU A 1 168 ? 6.036 9.029 -12.559 1.00 92.44 168 LEU A CA 1
ATOM 1364 C C . LEU A 1 168 ? 7.482 8.522 -12.490 1.00 92.44 168 LEU A C 1
ATOM 1366 O O . LEU A 1 168 ? 8.157 8.498 -13.516 1.00 92.44 168 LEU A O 1
ATOM 1370 N N . ALA A 1 169 ? 7.936 8.084 -11.312 1.00 88.44 169 ALA A N 1
ATOM 1371 C CA . ALA A 1 169 ? 9.328 7.745 -11.011 1.00 88.44 169 ALA A CA 1
ATOM 1372 C C . ALA A 1 169 ? 10.296 8.875 -11.407 1.00 88.44 169 ALA A C 1
ATOM 1374 O O . ALA A 1 169 ? 11.181 8.692 -12.240 1.00 88.44 169 ALA A O 1
ATOM 1375 N N . VAL A 1 170 ? 10.099 10.070 -10.831 1.00 86.44 170 VAL A N 1
ATOM 1376 C CA . VAL A 1 170 ? 10.908 11.268 -11.133 1.00 86.44 170 VAL A CA 1
ATOM 1377 C C . VAL A 1 170 ? 12.404 10.925 -11.065 1.00 86.44 170 VAL A C 1
ATOM 1379 O O . VAL A 1 170 ? 12.832 10.335 -10.068 1.00 86.44 170 VAL A O 1
ATOM 1382 N N . PRO A 1 171 ? 13.211 11.278 -12.083 1.00 78.06 171 PRO A N 1
ATOM 1383 C CA . PRO A 1 171 ? 14.627 10.922 -12.121 1.00 78.06 171 PRO A CA 1
ATOM 1384 C C . PRO A 1 171 ? 15.366 11.413 -10.869 1.00 78.06 171 PRO A C 1
ATOM 1386 O O . PRO A 1 171 ? 14.970 12.393 -10.238 1.00 78.06 171 PRO A O 1
ATOM 1389 N N . TYR A 1 172 ? 16.444 10.715 -10.506 1.00 76.25 172 TYR A N 1
ATOM 1390 C CA . TYR A 1 172 ? 17.252 10.911 -9.286 1.00 76.25 172 TYR A CA 1
ATOM 1391 C C . TYR A 1 172 ? 16.579 10.472 -7.981 1.00 76.25 172 TYR A C 1
ATOM 1393 O O . TYR A 1 172 ? 17.230 9.814 -7.173 1.00 76.25 172 TYR A O 1
ATOM 1401 N N . LEU A 1 173 ? 15.295 10.778 -7.784 1.00 78.38 173 LEU A N 1
ATOM 1402 C CA . LEU A 1 173 ? 14.566 10.394 -6.571 1.00 78.38 173 LEU A CA 1
ATOM 1403 C C . LEU A 1 173 ? 13.864 9.035 -6.710 1.00 78.38 173 LEU A C 1
ATOM 1405 O O . LEU A 1 173 ? 13.765 8.298 -5.739 1.00 78.38 173 LEU A O 1
ATOM 1409 N N . GLY A 1 174 ? 13.397 8.692 -7.911 1.00 77.31 174 GLY A N 1
ATOM 1410 C CA . GLY A 1 174 ? 12.564 7.523 -8.203 1.00 77.31 174 GLY A CA 1
ATOM 1411 C C . GLY A 1 174 ? 13.270 6.393 -8.955 1.00 77.31 174 GLY A C 1
ATOM 1412 O O . GLY A 1 174 ? 12.599 5.513 -9.476 1.00 77.31 174 GLY A O 1
ATOM 1413 N N . ASN A 1 175 ? 14.605 6.373 -9.022 1.00 80.00 175 ASN A N 1
ATOM 1414 C CA . ASN A 1 175 ? 15.350 5.354 -9.787 1.00 80.00 175 ASN A CA 1
ATOM 1415 C C . ASN A 1 175 ? 15.144 3.910 -9.275 1.00 80.00 175 ASN A C 1
ATOM 1417 O O . ASN A 1 175 ? 15.428 2.953 -9.985 1.00 80.00 175 ASN A O 1
ATOM 1421 N N . PHE A 1 176 ? 14.627 3.726 -8.060 1.00 84.44 176 PHE A N 1
ATOM 1422 C CA . PHE A 1 176 ? 14.242 2.413 -7.526 1.00 84.44 176 PHE A CA 1
ATOM 1423 C C . PHE A 1 176 ? 12.805 1.999 -7.901 1.00 84.44 176 PHE A C 1
ATOM 1425 O O . PHE A 1 176 ? 12.298 0.987 -7.408 1.00 84.44 176 PHE A O 1
ATOM 1432 N N . MET A 1 177 ? 12.131 2.788 -8.741 1.00 90.44 177 MET A N 1
ATOM 1433 C CA . MET A 1 177 ? 10.752 2.582 -9.169 1.00 90.44 177 MET A CA 1
ATOM 1434 C C . MET A 1 177 ? 10.673 2.383 -10.680 1.00 90.44 177 MET A C 1
ATOM 1436 O O . MET A 1 177 ? 11.224 3.161 -11.458 1.00 90.44 177 MET A O 1
ATOM 1440 N N . ALA A 1 178 ? 9.930 1.372 -11.113 1.00 90.81 178 ALA A N 1
ATOM 1441 C CA . ALA A 1 178 ? 9.667 1.082 -12.517 1.00 90.81 178 ALA A CA 1
ATOM 1442 C C . ALA A 1 178 ? 8.491 1.921 -13.058 1.00 90.81 178 ALA A C 1
ATOM 1444 O O . ALA A 1 178 ? 7.474 1.370 -13.476 1.00 90.81 178 ALA A O 1
ATOM 1445 N N . GLY A 1 179 ? 8.607 3.251 -12.986 1.00 91.88 179 GLY A N 1
ATOM 1446 C CA . GLY A 1 179 ? 7.618 4.207 -13.505 1.00 91.88 179 GLY A CA 1
ATOM 1447 C C . GLY A 1 179 ? 7.901 4.673 -14.937 1.00 91.88 179 GLY A C 1
ATOM 1448 O O . GLY A 1 179 ? 8.753 4.116 -15.631 1.00 91.88 179 GLY A O 1
ATOM 1449 N N . ILE A 1 180 ? 7.197 5.718 -15.380 1.00 92.94 180 ILE A N 1
ATOM 1450 C CA . ILE A 1 180 ? 7.237 6.243 -16.755 1.00 92.94 180 ILE A CA 1
ATOM 1451 C C . ILE A 1 180 ? 8.647 6.694 -17.145 1.00 92.94 180 ILE A C 1
ATOM 1453 O O . ILE A 1 180 ? 9.114 6.336 -18.223 1.00 92.94 180 ILE A O 1
ATOM 1457 N N . PHE A 1 181 ? 9.359 7.439 -16.293 1.00 91.19 181 PHE A N 1
ATOM 1458 C CA . PHE A 1 181 ? 10.718 7.874 -16.642 1.00 91.19 181 PHE A CA 1
ATOM 1459 C C . PHE A 1 181 ? 11.698 6.695 -16.716 1.00 91.19 181 PHE A C 1
ATOM 1461 O O . PHE A 1 181 ? 12.441 6.586 -17.688 1.00 91.19 181 PHE A O 1
ATOM 1468 N N . THR A 1 182 ? 11.648 5.763 -15.761 1.00 90.81 182 THR A N 1
ATOM 1469 C CA . THR A 1 182 ? 12.436 4.515 -15.792 1.00 90.81 182 THR A CA 1
ATOM 1470 C C . THR A 1 182 ? 12.162 3.704 -17.059 1.00 90.81 182 THR A C 1
ATOM 1472 O O . THR A 1 182 ? 13.094 3.227 -17.700 1.00 90.81 182 THR A O 1
ATOM 1475 N N . MET A 1 183 ? 10.899 3.607 -17.478 1.00 93.00 183 MET A N 1
ATOM 1476 C CA . MET A 1 183 ? 10.500 2.931 -18.711 1.00 93.00 183 MET A CA 1
ATOM 1477 C C . MET A 1 183 ? 11.183 3.529 -19.952 1.00 93.00 183 MET A C 1
ATOM 1479 O O . MET A 1 183 ? 11.658 2.780 -20.807 1.00 93.00 183 MET A O 1
ATOM 1483 N N . LEU A 1 184 ? 11.272 4.863 -20.049 1.00 91.50 184 LEU A N 1
ATOM 1484 C CA . LEU A 1 184 ? 11.926 5.542 -21.176 1.00 91.50 184 LEU A CA 1
ATOM 1485 C C . LEU A 1 184 ? 13.415 5.187 -21.280 1.00 91.50 184 LEU A C 1
ATOM 1487 O O . LEU A 1 184 ? 13.927 5.026 -22.387 1.00 91.50 184 LEU A O 1
ATOM 1491 N N . PHE A 1 185 ? 14.096 5.017 -20.144 1.00 89.19 185 PHE A N 1
ATOM 1492 C CA . PHE A 1 185 ? 15.497 4.589 -20.107 1.00 89.19 185 PHE A CA 1
ATOM 1493 C C . PHE A 1 185 ? 15.669 3.072 -20.277 1.00 89.19 185 PHE A C 1
ATOM 1495 O O . PHE A 1 185 ? 16.723 2.626 -20.728 1.00 89.19 185 PHE A O 1
ATOM 1502 N N . ALA A 1 186 ? 14.638 2.281 -19.970 1.00 89.94 186 ALA A N 1
ATOM 1503 C CA . ALA A 1 186 ? 14.656 0.824 -20.070 1.00 89.94 186 ALA A CA 1
ATOM 1504 C C . ALA A 1 186 ? 14.483 0.309 -21.510 1.00 89.94 186 ALA A C 1
ATOM 1506 O O . ALA A 1 186 ? 15.117 -0.677 -21.882 1.00 89.94 186 ALA A O 1
ATOM 1507 N N . PHE A 1 187 ? 13.668 0.964 -22.347 1.00 91.81 187 PHE A N 1
ATOM 1508 C CA . PHE A 1 187 ? 13.429 0.513 -23.728 1.00 91.81 187 PHE A CA 1
ATOM 1509 C C . PHE A 1 187 ? 14.701 0.395 -24.587 1.00 91.81 187 PHE A C 1
ATOM 1511 O O . PHE A 1 187 ? 14.856 -0.638 -25.244 1.00 91.81 187 PHE A O 1
ATOM 1518 N N . PRO A 1 188 ? 15.639 1.367 -24.568 1.00 92.44 188 PRO A N 1
ATOM 1519 C CA . PRO A 1 188 ? 16.914 1.240 -25.277 1.00 92.44 188 PRO A CA 1
ATOM 1520 C C . PRO A 1 188 ? 17.780 0.062 -24.808 1.00 92.44 188 PRO A C 1
ATOM 1522 O O . PRO A 1 188 ? 18.616 -0.416 -25.567 1.00 92.44 188 PRO A O 1
ATOM 1525 N N . GLN A 1 189 ? 17.586 -0.409 -23.573 1.00 90.25 189 GLN A N 1
ATOM 1526 C CA . GLN A 1 189 ? 18.332 -1.528 -22.985 1.00 90.25 189 GLN A CA 1
ATOM 1527 C C . GLN A 1 189 ? 17.719 -2.889 -23.347 1.00 90.25 189 GLN A C 1
ATOM 1529 O O . GLN A 1 189 ? 18.378 -3.923 -23.248 1.00 90.25 189 GLN A O 1
ATOM 1534 N N . GLY A 1 190 ? 16.452 -2.905 -23.768 1.00 92.12 190 GLY A N 1
ATOM 1535 C CA . GLY A 1 190 ? 15.750 -4.101 -24.208 1.00 92.12 190 GLY A CA 1
ATOM 1536 C C . GLY A 1 190 ? 14.239 -3.992 -24.027 1.00 92.12 190 GLY A C 1
ATOM 1537 O O . GLY A 1 190 ? 13.741 -3.512 -23.009 1.00 92.12 190 GLY A O 1
ATOM 1538 N N . VAL A 1 191 ? 13.491 -4.521 -25.000 1.00 94.12 191 VAL A N 1
ATOM 1539 C CA . VAL A 1 191 ? 12.016 -4.511 -24.994 1.00 94.12 191 VAL A CA 1
ATOM 1540 C C . VAL A 1 191 ? 11.449 -5.200 -23.750 1.00 94.12 191 VAL A C 1
ATOM 1542 O O . VAL A 1 191 ? 10.467 -4.731 -23.181 1.00 94.12 191 VAL A O 1
ATOM 1545 N N . PHE A 1 192 ? 12.099 -6.273 -23.288 1.00 94.19 192 PHE A N 1
ATOM 1546 C CA . PHE A 1 192 ? 11.715 -6.998 -22.077 1.00 94.19 192 PHE A CA 1
ATOM 1547 C C . PHE A 1 192 ? 11.637 -6.084 -20.842 1.00 94.19 192 PHE A C 1
ATOM 1549 O O . PHE A 1 192 ? 10.628 -6.097 -20.140 1.00 94.19 192 PHE A O 1
ATOM 1556 N N . TYR A 1 193 ? 12.649 -5.241 -20.611 1.00 93.69 193 TYR A N 1
ATOM 1557 C CA . TYR A 1 193 ? 12.672 -4.328 -19.464 1.00 93.69 193 TYR A CA 1
ATOM 1558 C C . TYR A 1 193 ? 11.584 -3.258 -19.568 1.00 93.69 193 TYR A C 1
ATOM 1560 O O . TYR A 1 193 ? 10.896 -2.977 -18.589 1.00 93.69 193 TYR A O 1
ATOM 1568 N N . GLY A 1 194 ? 11.376 -2.714 -20.773 1.00 93.44 194 GLY A N 1
ATOM 1569 C CA . GLY A 1 194 ? 10.299 -1.761 -21.035 1.00 93.44 194 GLY A CA 1
ATOM 1570 C C . GLY A 1 194 ? 8.914 -2.339 -20.726 1.00 93.44 194 GLY A C 1
ATOM 1571 O O . GLY A 1 194 ? 8.115 -1.682 -20.061 1.00 93.44 194 GLY A O 1
ATOM 1572 N N . ILE A 1 195 ? 8.646 -3.591 -21.122 1.00 95.31 195 ILE A N 1
ATOM 1573 C CA . ILE A 1 195 ? 7.375 -4.278 -20.827 1.00 95.31 195 ILE A CA 1
ATOM 1574 C C . ILE A 1 195 ? 7.154 -4.416 -19.315 1.00 95.31 195 ILE A C 1
ATOM 1576 O O . ILE A 1 195 ? 6.050 -4.148 -18.841 1.00 95.31 195 ILE A O 1
ATOM 1580 N N . LEU A 1 196 ? 8.183 -4.783 -18.543 1.00 95.62 196 LEU A N 1
ATOM 1581 C CA . LEU A 1 196 ? 8.068 -4.877 -17.082 1.00 95.62 196 LEU A CA 1
ATOM 1582 C C . LEU A 1 196 ? 7.699 -3.528 -16.448 1.00 95.62 196 LEU A C 1
ATOM 1584 O O . LEU A 1 196 ? 6.844 -3.477 -15.563 1.00 95.62 196 LEU A O 1
ATOM 1588 N N . CYS A 1 197 ? 8.283 -2.427 -16.931 1.00 94.50 197 CYS A N 1
ATOM 1589 C CA . CYS A 1 197 ? 7.912 -1.089 -16.474 1.00 94.50 197 CYS A CA 1
ATOM 1590 C C . CYS A 1 197 ? 6.470 -0.728 -16.855 1.00 94.50 197 CYS A C 1
ATOM 1592 O O . CYS A 1 197 ? 5.745 -0.205 -16.015 1.00 94.50 197 CYS A O 1
ATOM 1594 N N . VAL A 1 198 ? 6.014 -1.054 -18.070 1.00 96.19 198 VAL A N 1
ATOM 1595 C CA . VAL A 1 198 ? 4.617 -0.824 -18.492 1.00 96.19 198 VAL A CA 1
ATOM 1596 C C . VAL A 1 198 ? 3.632 -1.568 -17.588 1.00 96.19 198 VAL A C 1
ATOM 1598 O O . VAL A 1 198 ? 2.639 -0.982 -17.157 1.00 96.19 198 VAL A O 1
ATOM 1601 N N . LEU A 1 199 ? 3.910 -2.834 -17.259 1.00 96.25 199 LEU A N 1
ATOM 1602 C CA . LEU A 1 199 ? 3.072 -3.615 -16.344 1.00 96.25 199 LEU A CA 1
ATOM 1603 C C . LEU A 1 199 ? 3.018 -2.980 -14.951 1.00 96.25 199 LEU A C 1
ATOM 1605 O O . LEU A 1 199 ? 1.939 -2.854 -14.373 1.00 96.25 199 LEU A O 1
ATOM 1609 N N . ASN A 1 200 ? 4.163 -2.535 -14.431 1.00 95.50 200 ASN A N 1
ATOM 1610 C CA . ASN A 1 200 ? 4.222 -1.849 -13.146 1.00 95.50 200 ASN A CA 1
ATOM 1611 C C . ASN A 1 200 ? 3.425 -0.531 -13.167 1.00 95.50 200 ASN A C 1
ATOM 1613 O O . ASN A 1 200 ? 2.611 -0.294 -12.277 1.00 95.50 200 ASN A O 1
ATOM 1617 N N . ILE A 1 201 ? 3.588 0.290 -14.210 1.00 96.00 201 ILE A N 1
ATOM 1618 C CA . ILE A 1 201 ? 2.831 1.537 -14.403 1.00 96.00 201 ILE A CA 1
ATOM 1619 C C . ILE A 1 201 ? 1.327 1.259 -14.448 1.00 96.00 201 ILE A C 1
ATOM 1621 O O . ILE A 1 201 ? 0.564 1.989 -13.819 1.00 96.00 201 ILE A O 1
ATOM 1625 N N . ALA A 1 202 ? 0.887 0.215 -15.155 1.00 96.56 202 ALA A N 1
ATOM 1626 C CA . ALA A 1 202 ? -0.528 -0.132 -15.255 1.00 96.56 202 ALA A CA 1
ATOM 1627 C C . ALA A 1 202 ? -1.131 -0.488 -13.886 1.00 96.56 202 ALA A C 1
ATOM 1629 O O . ALA A 1 202 ? -2.206 0.009 -13.547 1.00 96.56 202 ALA A O 1
ATOM 1630 N N . ILE A 1 203 ? -0.421 -1.288 -13.082 1.00 95.81 203 ILE A N 1
ATOM 1631 C CA . ILE A 1 203 ? -0.862 -1.665 -11.731 1.00 95.81 203 ILE A CA 1
ATOM 1632 C C . ILE A 1 203 ? -0.947 -0.430 -10.829 1.00 95.81 203 ILE A C 1
ATOM 1634 O O . ILE A 1 203 ? -1.992 -0.194 -10.229 1.00 95.81 203 ILE A O 1
ATOM 1638 N N . TRP A 1 204 ? 0.106 0.394 -10.774 1.00 95.31 204 TRP A N 1
ATOM 1639 C CA . TRP A 1 204 ? 0.117 1.599 -9.936 1.00 95.31 204 TRP A CA 1
ATOM 1640 C C . TRP A 1 204 ? -0.878 2.666 -10.400 1.00 95.31 204 TRP A C 1
ATOM 1642 O O . TRP A 1 204 ? -1.436 3.380 -9.572 1.00 95.31 204 TRP A O 1
ATOM 1652 N N . SER A 1 205 ? -1.153 2.756 -11.703 1.00 96.12 205 SER A N 1
ATOM 1653 C CA . SER A 1 205 ? -2.184 3.656 -12.234 1.00 96.12 205 SER A CA 1
ATOM 1654 C C . SER A 1 205 ? -3.579 3.202 -11.815 1.00 96.12 205 SER A C 1
ATOM 1656 O O . SER A 1 205 ? -4.392 4.022 -11.393 1.00 96.12 205 SER A O 1
ATOM 1658 N N . LEU A 1 206 ? -3.857 1.896 -11.889 1.00 95.56 206 LEU A N 1
ATOM 1659 C CA . LEU A 1 206 ? -5.114 1.337 -11.401 1.00 95.56 206 LEU A CA 1
ATOM 1660 C C . LEU A 1 206 ? -5.259 1.548 -9.888 1.00 95.56 206 LEU A C 1
ATOM 1662 O O . LEU A 1 206 ? -6.316 1.983 -9.435 1.00 95.56 206 LEU A O 1
ATOM 1666 N N . ASP A 1 207 ? -4.191 1.315 -9.123 1.00 94.38 207 ASP A N 1
ATOM 1667 C CA . ASP A 1 207 ? -4.177 1.534 -7.675 1.00 94.38 207 ASP A CA 1
ATOM 1668 C C . ASP A 1 207 ? -4.412 3.010 -7.315 1.00 94.38 207 ASP A C 1
ATOM 1670 O O . ASP A 1 207 ? -5.233 3.319 -6.454 1.00 94.38 207 ASP A O 1
ATOM 1674 N N . ALA A 1 208 ? -3.793 3.948 -8.041 1.00 94.69 208 ALA A N 1
ATOM 1675 C CA . ALA A 1 208 ? -4.010 5.383 -7.858 1.00 94.69 208 ALA A CA 1
ATOM 1676 C C . ALA A 1 208 ? -5.472 5.791 -8.113 1.00 94.69 208 ALA A C 1
ATOM 1678 O O . ALA A 1 208 ? -6.029 6.607 -7.369 1.00 94.69 208 ALA A O 1
ATOM 1679 N N . LEU A 1 209 ? -6.117 5.213 -9.134 1.00 95.12 209 LEU A N 1
ATOM 1680 C CA . LEU A 1 209 ? -7.527 5.464 -9.444 1.00 95.12 209 LEU A CA 1
ATOM 1681 C C . LEU A 1 209 ? -8.452 4.925 -8.348 1.00 95.12 209 LEU A C 1
ATOM 1683 O O . LEU A 1 209 ? -9.319 5.658 -7.863 1.00 95.12 209 LEU A O 1
ATOM 1687 N N . VAL A 1 210 ? -8.249 3.673 -7.924 1.00 92.38 210 VAL A N 1
ATOM 1688 C CA . VAL A 1 210 ? -9.037 3.057 -6.844 1.00 92.38 210 VAL A CA 1
ATOM 1689 C C . VAL A 1 210 ? -8.824 3.819 -5.536 1.00 92.38 210 VAL A C 1
ATOM 1691 O O . VAL A 1 210 ? -9.798 4.176 -4.873 1.00 92.38 210 VAL A O 1
ATOM 1694 N N . SER A 1 211 ? -7.582 4.161 -5.199 1.00 92.69 211 SER A N 1
ATOM 1695 C CA . SER A 1 211 ? -7.245 4.927 -3.997 1.00 92.69 211 SER A CA 1
ATOM 1696 C C . SER A 1 211 ? -7.881 6.315 -4.002 1.00 92.69 211 SER A C 1
ATOM 1698 O O . SER A 1 211 ? -8.512 6.718 -3.026 1.00 92.69 211 SER A O 1
ATOM 1700 N N . THR A 1 212 ? -7.846 7.025 -5.131 1.00 93.38 212 THR A N 1
ATOM 1701 C CA . THR A 1 212 ? -8.514 8.331 -5.256 1.00 93.38 212 THR A CA 1
ATOM 1702 C C . THR A 1 212 ? -10.035 8.201 -5.100 1.00 93.38 212 THR A C 1
ATOM 1704 O O . THR A 1 212 ? -10.667 9.015 -4.417 1.00 93.38 212 THR A O 1
ATOM 1707 N N . TYR A 1 213 ? -10.638 7.150 -5.670 1.00 92.50 213 TYR A N 1
ATOM 1708 C CA . TYR A 1 213 ? -12.062 6.856 -5.500 1.00 92.50 213 TYR A CA 1
ATOM 1709 C C . TYR A 1 213 ? -12.427 6.565 -4.038 1.00 92.50 213 TYR A C 1
ATOM 1711 O O . TYR A 1 213 ? -13.407 7.126 -3.536 1.00 92.50 213 TYR A O 1
ATOM 1719 N N . VAL A 1 214 ? -11.657 5.718 -3.348 1.00 90.25 214 VAL A N 1
ATOM 1720 C CA . VAL A 1 214 ? -11.888 5.354 -1.941 1.00 90.25 214 VAL A CA 1
ATOM 1721 C C . VAL A 1 214 ? -11.736 6.581 -1.047 1.00 90.25 214 VAL A C 1
ATOM 1723 O O . VAL A 1 214 ? -12.623 6.852 -0.235 1.00 90.25 214 VAL A O 1
ATOM 1726 N N . LEU A 1 215 ? -10.680 7.376 -1.245 1.00 90.69 215 LEU A N 1
ATOM 1727 C CA . LEU A 1 215 ? -10.424 8.595 -0.478 1.00 90.69 215 LEU A CA 1
ATOM 1728 C C . LEU A 1 215 ? -11.585 9.590 -0.624 1.00 90.69 215 LEU A C 1
ATOM 1730 O O . LEU A 1 215 ? -12.140 10.052 0.374 1.00 90.69 215 LEU A O 1
ATOM 1734 N N . GLY A 1 216 ? -12.019 9.858 -1.860 1.00 88.94 216 GLY A N 1
ATOM 1735 C CA . GLY A 1 216 ? -13.151 10.748 -2.125 1.00 88.94 216 GLY A CA 1
ATOM 1736 C C . GLY A 1 216 ? -14.480 10.207 -1.586 1.00 88.94 216 GLY A C 1
ATOM 1737 O O . GLY A 1 216 ? -15.288 10.958 -1.037 1.00 88.94 216 GLY A O 1
ATOM 1738 N N . SER A 1 217 ? -14.712 8.900 -1.705 1.00 87.25 217 SER A N 1
ATOM 1739 C CA . SER A 1 217 ? -15.933 8.238 -1.230 1.00 87.25 217 SER A CA 1
ATOM 1740 C C . SER A 1 217 ? -16.041 8.208 0.291 1.00 87.25 217 SER A C 1
ATOM 1742 O O . SER A 1 217 ? -17.140 8.382 0.821 1.00 87.25 217 SER A O 1
ATOM 1744 N N . MET A 1 218 ? -14.921 8.022 0.988 1.00 85.12 218 MET A N 1
ATOM 1745 C CA . MET A 1 218 ? -14.854 8.080 2.444 1.00 85.12 218 MET A CA 1
ATOM 1746 C C . MET A 1 218 ? -15.011 9.519 2.936 1.00 85.12 218 MET A C 1
ATOM 1748 O O . MET A 1 218 ? -15.791 9.782 3.847 1.00 85.12 218 MET A O 1
ATOM 1752 N N . PHE A 1 219 ? -14.351 10.478 2.279 1.00 85.81 219 PHE A N 1
ATOM 1753 C CA . PHE A 1 219 ? -14.438 11.893 2.635 1.00 85.81 219 PHE A CA 1
ATOM 1754 C C . PHE A 1 219 ? -15.859 12.453 2.506 1.00 85.81 219 PHE A C 1
ATOM 1756 O O . PHE A 1 219 ? -16.328 13.160 3.399 1.00 85.81 219 PHE A O 1
ATOM 1763 N N . ARG A 1 220 ? -16.584 12.101 1.433 1.00 85.38 220 ARG A N 1
ATOM 1764 C CA . ARG A 1 220 ? -17.992 12.500 1.262 1.00 85.38 220 ARG A CA 1
ATOM 1765 C C . ARG A 1 220 ? -18.884 11.966 2.384 1.00 85.38 220 ARG A C 1
ATOM 1767 O O . ARG A 1 220 ? -19.669 12.733 2.933 1.00 85.38 220 ARG A O 1
ATOM 1774 N N . ARG A 1 221 ? -18.735 10.687 2.748 1.00 83.00 221 ARG A N 1
ATOM 1775 C CA . ARG A 1 221 ? -19.493 10.061 3.847 1.00 83.00 221 ARG A CA 1
ATOM 1776 C C . ARG A 1 221 ? -19.160 10.698 5.196 1.00 83.00 221 ARG A C 1
ATOM 1778 O O . ARG A 1 221 ? -20.060 11.056 5.943 1.00 83.00 221 ARG A O 1
ATOM 1785 N N . PHE A 1 222 ? -17.875 10.923 5.458 1.00 81.56 222 PHE A N 1
ATOM 1786 C CA . PHE A 1 222 ? -17.402 11.560 6.683 1.00 81.56 222 PHE A CA 1
ATOM 1787 C C . PHE A 1 222 ? -17.925 12.995 6.846 1.00 81.56 222 PHE A C 1
ATOM 1789 O O . PHE A 1 222 ? -18.360 13.380 7.929 1.00 81.56 222 PHE A O 1
ATOM 1796 N N . ARG A 1 223 ? -17.942 13.780 5.761 1.00 80.75 223 ARG A N 1
ATOM 1797 C CA . ARG A 1 223 ? -18.535 15.125 5.758 1.00 80.75 223 ARG A CA 1
ATOM 1798 C C . ARG A 1 223 ? -20.048 15.108 5.941 1.00 80.75 223 ARG A C 1
ATOM 1800 O O . ARG A 1 223 ? -20.560 15.935 6.683 1.00 80.75 223 ARG A O 1
ATOM 1807 N N . GLY A 1 224 ? -20.749 14.199 5.263 1.00 79.12 224 GLY A N 1
ATOM 1808 C CA . GLY A 1 224 ? -22.207 14.082 5.363 1.00 79.12 224 GLY A CA 1
ATOM 1809 C C . GLY A 1 224 ? -22.688 13.714 6.769 1.00 79.12 224 GLY A C 1
ATOM 1810 O O . GLY A 1 224 ? -23.755 14.153 7.176 1.00 79.12 224 GLY A O 1
ATOM 1811 N N . ALA A 1 225 ? -21.874 12.975 7.526 1.00 76.69 225 ALA A N 1
ATOM 1812 C CA . ALA A 1 225 ? -22.174 12.541 8.889 1.00 76.69 225 ALA A CA 1
ATOM 1813 C C . ALA A 1 225 ? -21.767 13.546 9.995 1.00 76.69 225 ALA A C 1
ATOM 1815 O O . ALA A 1 225 ? -21.809 13.195 11.170 1.00 76.69 225 ALA A O 1
ATOM 1816 N N . GLY A 1 226 ? -21.331 14.771 9.662 1.00 77.88 226 GLY A N 1
ATOM 1817 C CA . GLY A 1 226 ? -20.883 15.759 10.663 1.00 77.88 226 GLY A CA 1
ATOM 1818 C C . GLY A 1 226 ? -19.512 15.453 11.289 1.00 77.88 226 GLY A C 1
ATOM 1819 O O . GLY A 1 226 ? -19.185 15.904 12.390 1.00 77.88 226 GLY A O 1
ATOM 1820 N N . GLY A 1 227 ? -18.679 14.659 10.604 1.00 75.44 227 GLY A N 1
ATOM 1821 C CA . GLY A 1 227 ? -17.373 14.240 11.115 1.00 75.44 227 GLY A CA 1
ATOM 1822 C C . GLY A 1 227 ? -16.384 15.394 11.315 1.00 75.44 227 GLY A C 1
ATOM 1823 O O . GLY A 1 227 ? -15.479 15.297 12.147 1.00 75.44 227 GLY A O 1
ATOM 1824 N N . ILE A 1 228 ? -16.558 16.513 10.602 1.00 75.75 228 ILE A N 1
ATOM 1825 C CA . ILE A 1 228 ? -15.702 17.702 10.742 1.00 75.75 228 ILE A CA 1
ATOM 1826 C C . ILE A 1 228 ? -15.931 18.366 12.100 1.00 75.75 228 ILE A C 1
ATOM 1828 O O . ILE A 1 228 ? -14.971 18.705 12.795 1.00 75.75 228 ILE A O 1
ATOM 1832 N N . GLU A 1 229 ? -17.189 18.523 12.496 1.00 77.94 229 GLU A N 1
ATOM 1833 C CA . GLU A 1 229 ? -17.586 19.121 13.765 1.00 77.94 229 GLU A CA 1
ATOM 1834 C C . GLU A 1 229 ? -17.106 18.254 14.934 1.00 77.94 229 GLU A C 1
ATOM 1836 O O . GLU A 1 229 ? -16.480 18.768 15.864 1.00 77.94 229 GLU A O 1
ATOM 1841 N N . ALA A 1 230 ? -17.295 16.933 14.836 1.00 77.25 230 ALA A N 1
ATOM 1842 C CA . ALA A 1 230 ? -16.814 15.975 15.830 1.00 77.25 230 ALA A CA 1
ATOM 1843 C C . ALA A 1 230 ? -15.277 15.987 15.962 1.00 77.25 230 ALA A C 1
ATOM 1845 O O . ALA A 1 230 ? -14.741 15.993 17.072 1.00 77.25 230 ALA A O 1
ATOM 1846 N N . THR A 1 231 ? -14.550 16.089 14.842 1.00 79.00 231 THR A N 1
ATOM 1847 C CA . THR A 1 231 ? -13.079 16.214 14.847 1.00 79.00 231 THR A CA 1
ATOM 1848 C C . THR A 1 231 ? -12.618 17.510 15.491 1.00 79.00 231 THR A C 1
ATOM 1850 O O . THR A 1 231 ? -11.662 17.512 16.265 1.00 79.00 231 THR A O 1
ATOM 1853 N N . ARG A 1 232 ? -13.303 18.624 15.213 1.00 79.31 232 ARG A N 1
ATOM 1854 C CA . ARG A 1 232 ? -12.973 19.925 15.799 1.00 79.31 232 ARG A CA 1
A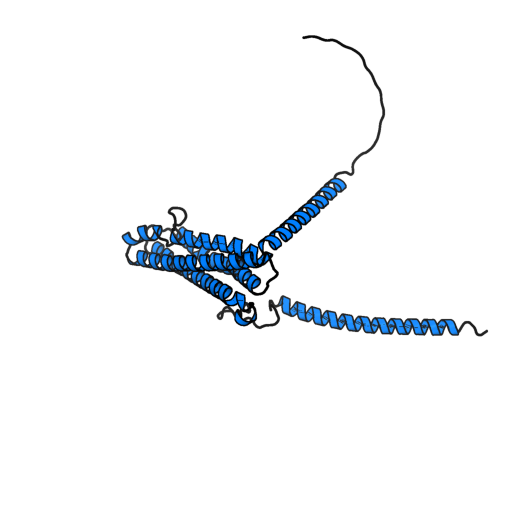TOM 1855 C C . ARG A 1 232 ? -13.191 19.930 17.309 1.00 79.31 232 ARG A C 1
ATOM 1857 O O . ARG A 1 232 ? -12.337 20.433 18.038 1.00 79.31 232 ARG A O 1
ATOM 1864 N N . GLN A 1 233 ? -14.294 19.346 17.776 1.00 81.38 233 GLN A N 1
ATOM 1865 C CA . GLN A 1 233 ? -14.571 19.198 19.203 1.00 81.38 233 GLN A CA 1
ATOM 1866 C C . GLN A 1 233 ? -13.495 18.343 19.874 1.00 81.38 233 GLN A C 1
ATOM 1868 O O . GLN A 1 233 ? -12.860 18.804 20.820 1.00 81.38 233 GLN A O 1
ATOM 1873 N N . GLN A 1 234 ? -13.190 17.161 19.338 1.00 80.25 234 GLN A N 1
ATOM 1874 C CA . GLN A 1 234 ? -12.180 16.284 19.928 1.00 80.25 234 GLN A CA 1
ATOM 1875 C C . GLN A 1 234 ? -10.763 16.882 19.882 1.00 80.25 234 GLN A C 1
ATOM 1877 O O . GLN A 1 234 ? -10.013 16.739 20.846 1.00 80.25 234 GLN A O 1
ATOM 1882 N N . GLY A 1 235 ? -10.407 17.611 18.819 1.00 80.00 235 GLY A N 1
ATOM 1883 C CA . GLY A 1 235 ? -9.141 18.344 18.728 1.00 80.00 235 GLY A CA 1
ATOM 1884 C C . GLY A 1 235 ? -9.041 19.481 19.748 1.00 80.00 235 GLY A C 1
ATOM 1885 O O . GLY A 1 235 ? -8.009 19.631 20.401 1.00 80.00 235 GLY A O 1
ATOM 1886 N N . SER A 1 236 ? -10.129 20.234 19.957 1.00 80.75 236 SER A N 1
ATOM 1887 C CA . SER A 1 236 ? -10.181 21.268 20.998 1.00 80.75 236 SER A CA 1
ATOM 1888 C C . SER A 1 236 ? -10.039 20.667 22.401 1.00 80.75 236 SER A C 1
ATOM 1890 O O . SER A 1 236 ? -9.239 21.158 23.197 1.00 80.75 236 SER A O 1
ATOM 1892 N N . LEU A 1 237 ? -10.695 19.531 22.667 1.00 83.56 237 LEU A N 1
ATOM 1893 C CA . LEU A 1 237 ? -10.576 18.806 23.931 1.00 83.56 237 LEU A CA 1
ATOM 1894 C C . LEU A 1 237 ? -9.149 18.281 24.143 1.00 83.56 237 LEU A C 1
ATOM 1896 O O . LEU A 1 237 ? -8.566 18.536 25.193 1.00 83.56 237 LEU A O 1
ATOM 1900 N N . ALA A 1 238 ? -8.537 17.645 23.140 1.00 80.94 238 ALA A N 1
ATOM 1901 C CA . ALA A 1 238 ? -7.154 17.169 23.217 1.00 80.94 238 ALA A CA 1
ATOM 1902 C C . ALA A 1 238 ? -6.154 18.310 23.464 1.00 80.94 238 ALA A C 1
ATOM 1904 O O . ALA A 1 238 ? -5.265 18.178 24.303 1.00 80.94 238 ALA A O 1
ATOM 1905 N N . SER A 1 239 ? -6.331 19.452 22.790 1.00 81.81 239 SER A N 1
ATOM 1906 C CA . SER A 1 239 ? -5.490 20.635 23.004 1.00 81.81 239 SER A CA 1
ATOM 1907 C C . SER A 1 239 ? -5.655 21.213 24.414 1.00 81.81 239 SER A C 1
ATOM 1909 O O . SER A 1 239 ? -4.663 21.535 25.063 1.00 81.81 239 SER A O 1
ATOM 1911 N N . SER A 1 240 ? -6.886 21.245 24.936 1.00 81.75 240 SER A N 1
ATOM 1912 C CA . SER A 1 240 ? -7.173 21.714 26.294 1.00 81.75 240 SER A CA 1
ATOM 1913 C C . SER A 1 240 ? -6.592 20.782 27.367 1.00 81.75 240 SER A C 1
ATOM 1915 O O . SER A 1 240 ? -6.008 21.251 28.342 1.00 81.75 240 SER A O 1
ATOM 1917 N N . LEU A 1 241 ? -6.643 19.461 27.147 1.00 81.81 241 LEU A N 1
ATOM 1918 C CA . LEU A 1 241 ? -6.004 18.464 28.006 1.00 81.81 241 LEU A CA 1
ATOM 1919 C C . LEU A 1 241 ? -4.480 18.589 27.970 1.00 81.81 241 LEU A C 1
ATOM 1921 O O . LEU A 1 241 ? -3.853 18.633 29.027 1.00 81.81 241 LEU A O 1
ATOM 1925 N N . PHE A 1 242 ? -3.882 18.722 26.784 1.00 81.00 242 PHE A N 1
ATOM 1926 C CA . PHE A 1 242 ? -2.443 18.951 26.641 1.00 81.00 242 PHE A CA 1
ATOM 1927 C C . PHE A 1 242 ? -2.001 20.227 27.367 1.00 81.00 242 PHE A C 1
ATOM 1929 O O . PHE A 1 242 ? -0.991 20.224 28.070 1.00 81.00 242 PHE A O 1
ATOM 1936 N N . GLN A 1 243 ? -2.787 21.300 27.266 1.00 82.25 243 GLN A N 1
ATOM 1937 C CA . GLN A 1 243 ? -2.511 22.567 27.939 1.00 82.25 243 GLN A CA 1
ATOM 1938 C C . GLN A 1 243 ? -2.682 22.475 29.464 1.00 82.25 243 GLN A C 1
ATOM 1940 O O . GLN A 1 243 ? -1.898 23.060 30.206 1.00 82.25 243 GLN A O 1
ATOM 1945 N N . SER A 1 244 ? -3.636 21.676 29.952 1.00 77.69 244 SER A N 1
ATOM 1946 C CA . SER A 1 244 ? -3.789 21.390 31.386 1.00 77.69 244 SER A CA 1
ATOM 1947 C C . SER A 1 244 ? -2.664 20.505 31.944 1.00 77.69 244 SER A C 1
ATOM 1949 O O . SER A 1 244 ? -2.175 20.748 33.045 1.00 77.69 244 SER A O 1
ATOM 1951 N N . ALA A 1 245 ? -2.180 19.528 31.169 1.00 72.06 245 ALA A N 1
ATOM 1952 C CA . ALA A 1 245 ? -1.074 18.656 31.555 1.00 72.06 245 ALA A CA 1
ATOM 1953 C C . ALA A 1 245 ? 0.268 19.406 31.561 1.00 72.06 245 ALA A C 1
ATOM 1955 O O . ALA A 1 245 ? 1.056 19.261 32.493 1.00 72.06 245 ALA A O 1
ATOM 1956 N N . THR A 1 246 ? 0.509 20.257 30.560 1.00 69.88 246 THR A N 1
ATOM 1957 C CA . THR A 1 246 ? 1.693 21.131 30.508 1.00 69.88 246 THR A CA 1
ATOM 1958 C C . THR A 1 246 ? 1.626 22.251 31.547 1.00 69.88 246 THR A C 1
ATOM 1960 O O . THR A 1 246 ? 2.646 22.566 32.157 1.00 69.88 246 THR A O 1
ATOM 1963 N N . GLY A 1 247 ? 0.437 22.789 31.835 1.00 66.88 247 GLY A N 1
ATOM 1964 C CA . GLY A 1 247 ? 0.207 23.727 32.936 1.00 66.88 247 GLY A CA 1
ATOM 1965 C C . GLY A 1 247 ? 0.509 23.117 34.309 1.00 66.88 247 GLY A C 1
ATOM 1966 O O . GLY A 1 247 ? 1.245 23.712 35.094 1.00 66.88 247 GLY A O 1
ATOM 1967 N N . ASN A 1 248 ? 0.030 21.896 34.575 1.00 60.53 248 ASN A N 1
ATOM 1968 C CA . ASN A 1 248 ? 0.321 21.172 35.818 1.00 60.53 248 ASN A CA 1
ATOM 1969 C C . ASN A 1 248 ? 1.800 20.768 35.936 1.00 60.53 248 ASN A C 1
ATOM 1971 O O . ASN A 1 248 ? 2.373 20.863 37.020 1.00 60.53 248 ASN A O 1
ATOM 1975 N N . ALA A 1 249 ? 2.451 20.371 34.837 1.00 56.31 249 ALA A N 1
ATOM 1976 C CA . ALA A 1 249 ? 3.890 20.095 34.821 1.00 56.31 249 ALA A CA 1
ATOM 1977 C C . ALA A 1 249 ? 4.731 21.366 35.065 1.00 56.31 249 ALA A C 1
ATOM 1979 O O . ALA A 1 249 ? 5.720 21.323 35.796 1.00 56.31 249 ALA A O 1
ATOM 1980 N N . GLY A 1 250 ? 4.309 22.513 34.521 1.00 57.69 250 GLY A N 1
ATOM 1981 C CA . GLY A 1 250 ? 4.926 23.818 34.778 1.00 57.69 250 GLY A CA 1
ATOM 1982 C C . GLY A 1 250 ? 4.768 24.283 36.230 1.00 57.69 250 GLY A C 1
ATOM 1983 O O . GLY A 1 250 ? 5.711 24.817 36.820 1.00 57.69 250 GLY A O 1
ATOM 1984 N N . GLN A 1 251 ? 3.608 24.026 36.844 1.00 53.66 251 GLN A N 1
ATOM 1985 C CA . GLN A 1 251 ? 3.399 24.286 38.270 1.00 53.66 251 GLN A CA 1
ATOM 1986 C C . GLN A 1 251 ? 4.249 23.369 39.156 1.00 53.66 251 GLN A C 1
ATOM 1988 O O . GLN A 1 251 ? 4.909 23.874 40.057 1.00 53.66 251 GLN A O 1
ATOM 1993 N N . LEU A 1 252 ? 4.344 22.067 38.858 1.00 52.25 252 LEU A N 1
ATOM 1994 C CA . LEU A 1 252 ? 5.222 21.140 39.589 1.00 52.25 252 LEU A CA 1
ATOM 1995 C C . LEU A 1 252 ? 6.705 21.530 39.499 1.00 52.25 252 LEU A C 1
ATOM 1997 O O . LEU A 1 252 ? 7.415 21.448 40.499 1.00 52.25 252 LEU A O 1
ATOM 2001 N N . PHE A 1 253 ? 7.169 22.014 38.343 1.00 50.41 253 PHE A N 1
ATOM 2002 C CA . PHE A 1 253 ? 8.535 22.525 38.187 1.00 50.41 253 PHE A CA 1
ATOM 2003 C C . PHE A 1 253 ? 8.782 23.795 39.021 1.00 50.41 253 PHE A C 1
ATOM 2005 O O . PHE A 1 253 ? 9.853 23.962 39.601 1.00 50.41 253 PHE A O 1
ATOM 2012 N N . THR A 1 254 ? 7.772 24.656 39.160 1.00 57.06 254 THR A N 1
ATOM 2013 C CA . THR A 1 254 ? 7.861 25.883 39.968 1.00 57.06 254 THR A CA 1
ATOM 2014 C C . THR A 1 254 ? 7.781 25.579 41.471 1.00 57.06 254 THR A C 1
ATOM 2016 O O . THR A 1 254 ? 8.489 26.193 42.266 1.00 57.06 254 THR A O 1
ATOM 2019 N N . THR A 1 255 ? 6.980 24.590 41.879 1.00 54.00 255 THR A N 1
ATOM 2020 C CA . THR A 1 255 ? 6.870 24.146 43.278 1.00 54.00 255 THR A CA 1
ATOM 2021 C C . THR A 1 255 ? 8.099 23.355 43.742 1.00 54.00 255 THR A C 1
ATOM 2023 O O . THR A 1 255 ? 8.503 23.502 44.892 1.00 54.00 255 THR A O 1
ATOM 2026 N N . LEU A 1 256 ? 8.737 22.566 42.868 1.00 49.81 256 LEU A N 1
ATOM 2027 C CA . LEU A 1 256 ? 9.960 21.816 43.200 1.00 49.81 256 LEU A CA 1
ATOM 2028 C C . LEU A 1 256 ? 11.251 22.636 43.018 1.00 49.81 256 LEU A C 1
ATOM 2030 O O . LEU A 1 256 ? 12.248 22.339 43.669 1.00 49.81 256 LEU A O 1
ATOM 2034 N N . GLY A 1 257 ? 11.240 23.683 42.185 1.00 43.91 257 GLY A N 1
ATOM 2035 C CA . GLY A 1 257 ? 12.370 24.605 42.003 1.00 43.91 257 GLY A CA 1
ATOM 2036 C C . GLY A 1 257 ? 12.379 25.822 42.942 1.00 43.91 257 GLY A C 1
ATOM 2037 O O . GLY A 1 257 ? 13.367 26.549 42.980 1.00 43.91 257 GLY A O 1
ATOM 2038 N N . GLY A 1 258 ? 11.298 26.062 43.694 1.00 42.09 258 GLY A N 1
ATOM 2039 C CA . GLY A 1 258 ? 11.076 27.293 44.471 1.00 42.09 258 GLY A CA 1
ATOM 2040 C C . GLY A 1 258 ? 11.350 27.209 45.978 1.00 42.09 258 GLY A C 1
ATOM 2041 O O . GLY A 1 258 ? 10.900 28.077 46.724 1.00 42.09 258 GLY A O 1
ATOM 2042 N N . GLY A 1 259 ? 12.042 26.174 46.458 1.00 38.06 259 GLY A N 1
ATOM 2043 C CA . GLY A 1 259 ? 12.352 25.990 47.880 1.00 38.06 259 GLY A CA 1
ATOM 2044 C C . GLY A 1 259 ? 13.718 26.550 48.276 1.00 38.06 259 GLY A C 1
ATOM 2045 O O . GLY A 1 259 ? 14.630 25.775 48.543 1.00 38.06 259 GLY A O 1
ATOM 2046 N N . GLY A 1 260 ? 13.887 27.875 48.322 1.00 36.12 260 GLY A N 1
ATOM 2047 C CA . GLY A 1 260 ? 15.165 28.461 48.739 1.00 36.12 260 GLY A CA 1
ATOM 2048 C C . GLY A 1 260 ? 15.149 29.964 49.007 1.00 36.12 260 GLY A C 1
ATOM 2049 O O . GLY A 1 260 ? 15.572 30.739 48.160 1.00 36.12 260 GLY A O 1
ATOM 2050 N N . GLY A 1 261 ? 14.756 30.350 50.227 1.00 33.03 261 GLY A N 1
ATOM 2051 C CA . GLY A 1 261 ? 15.308 31.536 50.896 1.00 33.03 261 GLY A CA 1
ATOM 2052 C C . GLY A 1 261 ? 14.451 32.803 50.895 1.00 33.03 261 GLY A C 1
ATOM 2053 O O . GLY A 1 261 ? 14.672 33.714 50.105 1.00 33.03 261 GLY A O 1
ATOM 2054 N N . GLY A 1 262 ? 13.553 32.913 51.875 1.00 38.12 262 GLY A N 1
ATOM 2055 C CA . GLY A 1 262 ? 13.103 34.206 52.386 1.00 38.12 262 GLY A CA 1
ATOM 2056 C C . GLY A 1 262 ? 13.828 34.537 53.692 1.00 38.12 262 GLY A C 1
ATOM 2057 O O . GLY A 1 262 ? 13.704 33.787 54.655 1.00 38.12 262 GLY A O 1
ATOM 2058 N N . SER A 1 263 ? 14.537 35.666 53.748 1.00 33.72 263 SER A N 1
ATOM 2059 C CA . SER A 1 263 ? 14.777 36.396 55.000 1.00 33.72 263 SER A CA 1
ATOM 2060 C C . SER A 1 263 ? 15.103 37.863 54.719 1.00 33.72 263 SER A C 1
ATOM 2062 O O . SER A 1 263 ? 16.070 38.193 54.038 1.00 33.72 263 SER A O 1
ATOM 2064 N N . SER A 1 264 ? 14.256 38.718 55.274 1.00 38.88 264 SER A N 1
ATOM 2065 C CA . SER A 1 264 ? 14.335 40.169 55.403 1.00 38.88 264 SER A CA 1
ATOM 2066 C C . SER A 1 264 ? 15.613 40.677 56.080 1.00 38.88 264 SER A C 1
ATOM 2068 O O . SER A 1 264 ? 15.951 40.181 57.152 1.00 38.88 264 SER A O 1
ATOM 2070 N N . THR A 1 265 ? 16.187 41.774 55.579 1.00 34.09 265 THR A N 1
ATOM 2071 C CA . THR A 1 265 ? 16.883 42.783 56.399 1.00 34.09 265 THR A CA 1
ATOM 2072 C C . THR A 1 265 ? 16.717 44.183 55.799 1.00 34.09 265 THR A C 1
ATOM 2074 O O . THR A 1 265 ? 16.668 44.386 54.589 1.00 34.09 265 THR A O 1
ATOM 2077 N N . SER A 1 266 ? 16.542 45.143 56.698 1.00 33.19 266 SER A N 1
ATOM 2078 C CA . SER A 1 266 ? 16.098 46.522 56.510 1.00 33.19 266 SER A CA 1
ATOM 2079 C C . SER A 1 266 ? 17.244 47.547 56.442 1.00 33.19 266 SER A C 1
ATOM 2081 O O . SER A 1 266 ? 18.105 47.510 57.315 1.00 33.19 266 SER A O 1
ATOM 2083 N N . ALA A 1 267 ? 17.094 48.537 55.541 1.00 31.92 267 ALA A N 1
ATOM 2084 C CA . ALA A 1 267 ? 17.562 49.946 55.601 1.00 31.92 267 ALA A CA 1
ATOM 2085 C C . ALA A 1 267 ? 19.097 50.232 55.568 1.00 31.92 267 ALA A C 1
ATOM 2087 O O . ALA A 1 267 ? 19.872 49.329 55.861 1.00 31.92 267 ALA A O 1
ATOM 2088 N N . PRO A 1 268 ? 19.576 51.472 55.263 1.00 41.66 268 PRO A N 1
ATOM 2089 C CA . PRO A 1 268 ? 18.844 52.740 55.129 1.00 41.66 268 PRO A CA 1
ATOM 2090 C C . PRO A 1 268 ? 19.192 53.630 53.909 1.00 41.66 268 PRO A C 1
ATOM 2092 O O . PRO A 1 268 ? 20.103 53.390 53.124 1.00 41.66 268 PRO A O 1
ATOM 2095 N N . SER A 1 269 ? 18.402 54.698 53.797 1.00 43.06 269 SER A N 1
ATOM 2096 C CA . SER A 1 269 ? 18.449 55.793 52.830 1.00 43.06 269 SER A CA 1
ATOM 2097 C C . SER A 1 269 ? 19.701 56.675 52.910 1.00 43.06 269 SER A C 1
ATOM 2099 O O . SER A 1 269 ? 20.048 57.150 53.993 1.00 43.06 269 SER A O 1
ATOM 2101 N N . SER A 1 270 ? 20.232 57.070 51.751 1.00 34.94 270 SER A N 1
ATOM 2102 C CA . SER A 1 270 ? 20.934 58.347 51.572 1.00 34.94 270 SER A CA 1
ATOM 2103 C C . SER A 1 270 ? 20.758 58.885 50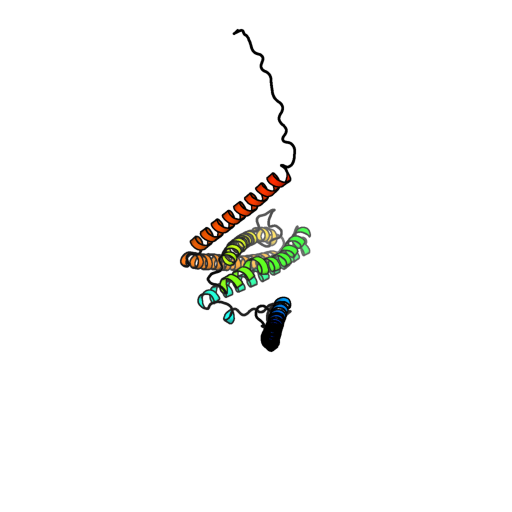.138 1.00 34.94 270 SER A C 1
ATOM 2105 O O . SER A 1 270 ? 21.173 58.295 49.148 1.00 34.94 270 SER A O 1
ATOM 2107 N N . ARG A 1 271 ? 20.083 60.034 50.038 1.00 36.28 271 ARG A N 1
ATOM 2108 C CA . ARG A 1 271 ? 20.208 61.061 48.977 1.00 36.28 271 ARG A CA 1
ATOM 2109 C C . ARG A 1 271 ? 21.026 62.216 49.620 1.00 36.28 271 ARG A C 1
ATOM 2111 O O . ARG A 1 271 ? 21.069 62.214 50.854 1.00 36.28 271 ARG A O 1
ATOM 2118 N N . PRO A 1 272 ? 21.571 63.243 48.918 1.00 50.91 272 PRO A N 1
ATOM 2119 C CA . PRO A 1 272 ? 21.101 63.797 47.639 1.00 50.91 272 PRO A CA 1
ATOM 2120 C C . PRO A 1 272 ? 22.180 64.341 46.659 1.00 50.91 272 PRO A C 1
ATOM 2122 O O . PRO A 1 272 ? 23.369 64.296 46.939 1.00 50.91 272 PRO A O 1
ATOM 2125 N N . ALA A 1 273 ? 21.675 64.950 45.567 1.00 37.84 273 ALA A N 1
ATOM 2126 C CA . ALA A 1 273 ? 22.298 65.929 44.648 1.00 37.84 273 ALA A CA 1
ATOM 2127 C C . ALA A 1 273 ? 23.371 65.392 43.675 1.00 37.84 273 ALA A C 1
ATOM 2129 O O . ALA A 1 273 ? 24.163 64.543 44.034 1.00 37.84 273 ALA A O 1
ATOM 2130 N N . GLY A 1 274 ? 23.478 65.814 42.413 1.00 34.25 274 GLY A N 1
ATOM 2131 C CA . GLY A 1 274 ? 22.887 66.894 41.620 1.00 34.25 274 GLY A CA 1
ATOM 2132 C C . GLY A 1 274 ? 23.723 67.052 40.326 1.00 34.25 274 GLY A C 1
ATOM 2133 O O . GLY A 1 274 ? 24.763 66.414 40.211 1.00 34.25 274 GLY A O 1
ATOM 2134 N N . ALA A 1 275 ? 23.279 67.933 39.419 1.00 38.50 275 ALA A N 1
ATOM 2135 C CA . ALA A 1 275 ? 23.901 68.369 38.146 1.00 38.50 275 ALA A CA 1
ATOM 2136 C C . ALA A 1 275 ? 23.770 67.388 36.952 1.00 38.50 275 ALA A C 1
ATOM 2138 O O . ALA A 1 275 ? 24.254 66.268 37.009 1.00 38.50 275 ALA A O 1
ATOM 2139 N N . SER A 1 276 ? 22.982 67.641 35.895 1.00 39.00 276 SER A N 1
ATOM 2140 C CA . SER A 1 276 ? 22.961 68.739 34.899 1.00 39.00 276 SER A CA 1
ATOM 2141 C C . SER A 1 276 ? 24.195 68.785 33.994 1.00 39.00 276 SER A C 1
ATOM 2143 O O . SER A 1 276 ? 25.273 69.129 34.471 1.00 39.00 276 SER A O 1
ATOM 2145 N N . GLY A 1 277 ? 24.008 68.573 32.686 1.00 39.50 277 GLY A N 1
ATOM 2146 C CA . GLY A 1 277 ? 24.958 69.044 31.676 1.00 39.50 277 GLY A CA 1
ATOM 2147 C C . GLY A 1 277 ? 24.986 68.254 30.368 1.00 39.50 277 GLY A C 1
ATOM 2148 O O . GLY A 1 277 ? 25.690 67.256 30.308 1.00 39.50 277 GLY A O 1
ATOM 2149 N N . VAL A 1 278 ? 24.314 68.834 29.362 1.00 40.00 278 VAL A N 1
ATOM 2150 C CA . VAL A 1 278 ? 24.555 68.779 27.898 1.00 40.00 278 VAL A CA 1
ATOM 2151 C C . VAL A 1 278 ? 24.250 67.478 27.157 1.00 40.00 278 VAL A C 1
ATOM 2153 O O . VAL A 1 278 ? 24.956 66.470 27.350 1.00 40.00 278 VAL A O 1
#